Protein AF-T1F4U9-F1 (afdb_monomer_lite)

Organism: Helobdella robusta (NCBI:txid6412)

Sequence (184 aa):
MSVDNELRELYVNGLNIPVVPATFPNALLWNVPDTYKLTCRVLYVLAIKGWNNGHYGGLVVSTPDNYILTNKTWKCNITYHSGWYKIKYDDSLWPVARYGSAQGDSSINSQLSPIVKWIIDPTDCLNCIFYCVNDTLIISVQVNDIRALVCMALFKPECFCLPSIGLPLLFCITIFTYFEKMPA

Secondary structure (DSSP, 8-state):
--BSBEEEEEEETTEEEP-STTT-TTTT-TTS-EEEEE--SEE--EEEEEEEESSS--B-EE-TTSSSB-STTSEEESS--TTTTSTT---TTSPBPEEPGGGG-HHHHTTS-TT---EE-TT--SEEEEEEEE---EE---TT-GGGGGGGG------------S----EEEEE---------

Structure (mmCIF, N/CA/C/O backbone):
data_AF-T1F4U9-F1
#
_entry.id   AF-T1F4U9-F1
#
loop_
_atom_site.group_PDB
_atom_site.id
_atom_site.type_symbol
_atom_site.label_atom_id
_atom_site.label_alt_id
_atom_site.label_comp_id
_atom_site.label_asym_id
_atom_site.label_entity_id
_atom_site.label_seq_id
_atom_site.pdbx_PDB_ins_code
_atom_site.Cartn_x
_atom_site.Cartn_y
_atom_site.Cartn_z
_atom_site.occupancy
_atom_site.B_iso_or_equiv
_atom_site.auth_seq_id
_atom_site.auth_comp_id
_atom_site.auth_asym_id
_atom_site.auth_atom_id
_atom_site.pdbx_PDB_model_num
ATOM 1 N N . MET A 1 1 ? 0.622 7.000 4.705 1.00 33.56 1 MET A N 1
ATOM 2 C CA . MET A 1 1 ? 0.733 5.938 3.691 1.00 33.56 1 MET A CA 1
ATOM 3 C C . MET A 1 1 ? 2.064 6.058 3.017 1.00 33.56 1 MET A C 1
ATOM 5 O O . MET A 1 1 ? 2.754 7.026 3.289 1.00 33.56 1 MET A O 1
ATOM 9 N N . SER A 1 2 ? 2.399 5.102 2.174 1.00 30.50 2 SER A N 1
ATOM 10 C CA . SER A 1 2 ? 3.557 5.180 1.350 1.00 30.50 2 SER A CA 1
ATOM 11 C C . SER A 1 2 ? 3.399 4.250 0.199 1.00 30.50 2 SER A C 1
ATOM 13 O O . SER A 1 2 ? 3.342 3.037 0.327 1.00 30.50 2 SER A O 1
ATOM 15 N N . VAL A 1 3 ? 3.223 4.850 -0.942 1.00 43.88 3 VAL A N 1
ATOM 16 C CA . VAL A 1 3 ? 3.081 4.123 -2.168 1.00 43.88 3 VAL A CA 1
ATOM 17 C C . VAL A 1 3 ? 4.045 4.773 -3.113 1.00 43.88 3 VAL A C 1
ATOM 19 O O . VAL A 1 3 ? 4.170 5.996 -3.083 1.00 43.88 3 VAL A O 1
ATOM 22 N N . ASP A 1 4 ? 4.762 3.943 -3.855 1.00 54.62 4 ASP A N 1
ATOM 23 C CA . ASP A 1 4 ? 5.765 4.389 -4.804 1.00 54.62 4 ASP A CA 1
ATOM 24 C C . ASP A 1 4 ? 5.294 5.645 -5.537 1.00 54.62 4 ASP A C 1
ATOM 26 O O . ASP A 1 4 ? 4.138 5.679 -5.954 1.00 54.62 4 ASP A O 1
ATOM 30 N N . ASN A 1 5 ? 6.144 6.673 -5.521 1.00 64.38 5 ASN A N 1
ATOM 31 C CA . ASN A 1 5 ? 5.930 8.107 -5.781 1.00 64.38 5 ASN A CA 1
ATOM 32 C C . ASN A 1 5 ? 4.711 8.779 -5.133 1.00 64.38 5 ASN A C 1
ATOM 34 O O . ASN A 1 5 ? 4.874 9.814 -4.484 1.00 64.38 5 ASN A O 1
ATOM 38 N N . GLU A 1 6 ? 3.505 8.257 -5.345 1.00 79.12 6 GLU A N 1
ATOM 39 C CA . GLU A 1 6 ? 2.273 8.885 -4.895 1.00 79.12 6 GLU A CA 1
ATOM 40 C C . GLU A 1 6 ? 1.276 7.902 -4.280 1.00 79.12 6 GLU A C 1
ATOM 42 O O . GLU A 1 6 ? 0.825 6.936 -4.907 1.00 79.12 6 GLU A O 1
ATOM 47 N N . LEU A 1 7 ? 0.806 8.241 -3.077 1.00 86.12 7 LEU A N 1
ATOM 48 C CA . LEU A 1 7 ? -0.471 7.745 -2.584 1.00 86.12 7 LEU A CA 1
ATOM 49 C C . LEU A 1 7 ? -1.583 8.372 -3.423 1.00 86.12 7 LEU A C 1
ATOM 51 O O . LEU A 1 7 ? -1.767 9.586 -3.413 1.00 86.12 7 LEU A O 1
ATOM 55 N N . ARG A 1 8 ? -2.360 7.540 -4.118 1.00 88.31 8 ARG A N 1
ATOM 56 C CA . ARG A 1 8 ? -3.490 8.006 -4.933 1.00 88.31 8 ARG A CA 1
ATOM 57 C C . ARG A 1 8 ? -4.821 7.780 -4.243 1.00 88.31 8 ARG A C 1
ATOM 59 O O . ARG A 1 8 ? -5.659 8.675 -4.222 1.00 88.31 8 ARG A O 1
ATOM 66 N N . GLU A 1 9 ? -5.027 6.590 -3.686 1.00 92.25 9 GLU A N 1
ATOM 67 C CA . GLU A 1 9 ? -6.265 6.256 -2.981 1.00 92.25 9 GLU A CA 1
ATOM 68 C C . GLU A 1 9 ? -5.972 5.383 -1.760 1.00 92.25 9 GLU A C 1
ATOM 70 O O . GLU A 1 9 ? -5.120 4.492 -1.798 1.00 92.25 9 GLU A O 1
ATOM 75 N N . LEU A 1 10 ? -6.726 5.625 -0.691 1.00 91.12 10 LEU A N 1
ATOM 76 C CA . LEU A 1 10 ? -6.781 4.782 0.491 1.00 91.12 10 LEU A CA 1
ATOM 77 C C . LEU A 1 10 ? -8.234 4.418 0.777 1.00 91.12 10 LEU A C 1
ATOM 79 O O . LEU A 1 10 ? -9.113 5.279 0.809 1.00 91.12 10 LEU A O 1
ATOM 83 N N . TYR A 1 11 ? -8.452 3.147 1.083 1.00 92.50 11 TYR A N 1
ATOM 84 C CA . TYR A 1 11 ? -9.707 2.626 1.578 1.00 92.50 11 TYR A CA 1
ATOM 85 C C . TYR A 1 11 ? -9.512 1.840 2.872 1.00 92.50 11 TYR A C 1
ATOM 87 O O . TYR A 1 11 ? -8.629 0.988 2.982 1.00 92.50 11 TYR A O 1
ATOM 95 N N . VAL A 1 12 ? -10.391 2.098 3.835 1.00 90.69 12 VAL A N 1
ATOM 96 C CA . VAL A 1 12 ? -10.485 1.360 5.098 1.00 90.69 12 VAL A CA 1
ATOM 97 C C . VAL A 1 12 ? -11.880 0.760 5.162 1.00 90.69 12 VAL A C 1
ATOM 99 O O . VAL A 1 12 ? -12.864 1.495 5.126 1.00 90.69 12 VAL A O 1
ATOM 102 N N . ASN A 1 13 ? -11.993 -0.568 5.233 1.00 91.62 13 ASN A N 1
ATOM 103 C CA . ASN A 1 13 ? -13.289 -1.261 5.267 1.00 91.62 13 ASN A CA 1
ATOM 104 C C . ASN A 1 13 ? -14.217 -0.897 4.094 1.00 91.62 13 ASN A C 1
ATOM 106 O O . ASN A 1 13 ? -15.434 -0.800 4.247 1.00 91.62 13 ASN A O 1
ATOM 110 N N . GLY A 1 14 ? -13.644 -0.654 2.916 1.00 91.44 14 GLY A N 1
ATOM 111 C CA . GLY A 1 14 ? -14.386 -0.219 1.736 1.00 91.44 14 GLY A CA 1
ATOM 112 C C . GLY A 1 14 ? -14.754 1.269 1.694 1.00 91.44 14 GLY A C 1
ATOM 113 O O . GLY A 1 14 ? -15.293 1.721 0.684 1.00 91.44 14 GLY A O 1
ATOM 114 N N . LEU A 1 15 ? -14.461 2.040 2.745 1.00 93.06 15 LEU A N 1
ATOM 115 C CA . LEU A 1 15 ? -14.699 3.482 2.795 1.00 93.06 15 LEU A CA 1
ATOM 116 C C . LEU A 1 15 ? -13.486 4.235 2.259 1.00 93.06 15 LEU A C 1
ATOM 118 O O . LEU A 1 15 ? -12.370 4.012 2.724 1.00 93.06 15 LEU A O 1
ATOM 122 N N . ASN A 1 16 ? -13.713 5.134 1.300 1.00 93.31 16 ASN A N 1
ATOM 123 C CA . ASN A 1 16 ? -12.667 6.008 0.778 1.00 93.31 16 ASN A CA 1
ATOM 124 C C . ASN A 1 16 ? -12.227 6.992 1.866 1.00 93.31 16 ASN A C 1
ATOM 126 O O . ASN A 1 16 ? -13.052 7.711 2.434 1.00 93.31 16 ASN A O 1
ATOM 130 N N . ILE A 1 17 ? -10.926 7.020 2.130 1.00 90.62 17 ILE A N 1
ATOM 131 C CA . ILE A 1 17 ? -10.293 8.053 2.932 1.00 90.62 17 ILE A CA 1
ATOM 132 C C . ILE A 1 17 ? -9.688 9.068 1.957 1.00 90.62 17 ILE A C 1
ATOM 134 O O . ILE A 1 17 ? -8.797 8.697 1.185 1.00 90.62 17 ILE A O 1
ATOM 138 N N . PRO A 1 18 ? -10.132 10.338 1.981 1.00 90.94 18 PRO A N 1
ATOM 139 C CA . PRO A 1 18 ? -9.654 11.337 1.038 1.00 90.94 18 PRO A CA 1
ATOM 140 C C . PRO A 1 18 ? -8.137 11.511 1.103 1.00 90.94 18 PRO A C 1
ATOM 142 O O . PRO A 1 18 ? -7.577 11.860 2.144 1.00 90.94 18 PRO A O 1
ATOM 145 N N . VAL A 1 19 ? -7.476 11.312 -0.0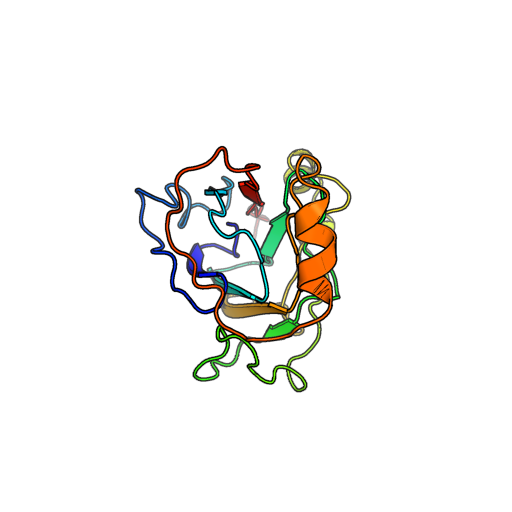36 1.00 87.69 19 VAL A N 1
ATOM 146 C CA . VAL A 1 19 ? -6.050 11.599 -0.195 1.00 87.69 19 VAL A CA 1
ATOM 147 C C . VAL A 1 19 ? -5.886 13.069 -0.562 1.00 87.69 19 VAL A C 1
ATOM 149 O O . VAL A 1 19 ? -5.848 13.447 -1.728 1.00 87.69 19 VAL A O 1
ATOM 152 N N . VAL A 1 20 ? -5.877 13.916 0.465 1.00 89.50 20 VAL A N 1
ATOM 153 C CA . VAL A 1 20 ? -5.748 15.375 0.347 1.00 89.50 20 VAL A CA 1
ATOM 154 C C . VAL A 1 20 ? -4.682 15.890 1.314 1.00 89.50 20 VAL A C 1
ATOM 156 O O . VAL A 1 20 ? -4.470 15.249 2.345 1.00 89.50 20 VAL A O 1
ATOM 159 N N . PRO A 1 21 ? -4.070 17.068 1.078 1.00 88.75 21 PRO A N 1
ATOM 160 C CA . PRO A 1 21 ? -2.994 17.584 1.933 1.00 88.75 21 PRO A CA 1
ATOM 161 C C . PRO A 1 21 ? -3.357 17.714 3.420 1.00 88.75 21 PRO A C 1
ATOM 163 O O . PRO A 1 21 ? -2.495 17.597 4.282 1.00 88.75 21 PRO A O 1
ATOM 166 N N . ALA A 1 22 ? -4.639 17.919 3.741 1.00 88.44 22 ALA A N 1
ATOM 167 C CA . ALA A 1 22 ? -5.114 17.985 5.124 1.00 88.44 22 ALA A CA 1
ATOM 168 C C . ALA A 1 22 ? -5.061 16.633 5.867 1.00 88.44 22 ALA A C 1
ATOM 170 O O . ALA A 1 22 ? -5.078 16.609 7.095 1.00 88.44 22 ALA A O 1
ATOM 171 N N . THR A 1 23 ? -5.036 15.510 5.146 1.00 83.62 23 THR A N 1
ATOM 172 C CA . THR A 1 23 ? -5.004 14.150 5.715 1.00 83.62 23 THR A CA 1
ATOM 173 C C . THR A 1 23 ? -3.675 13.452 5.436 1.00 83.62 23 THR A C 1
ATOM 175 O O . THR A 1 23 ? -3.168 12.733 6.292 1.00 83.62 23 THR A O 1
ATOM 178 N N . PHE A 1 24 ? -3.109 13.696 4.258 1.00 85.88 24 PHE A N 1
ATOM 179 C CA . PHE A 1 24 ? -1.872 13.115 3.753 1.00 85.88 24 PHE A CA 1
ATOM 180 C C . PHE A 1 24 ? -1.012 14.237 3.151 1.00 85.88 24 PHE A C 1
ATOM 182 O O . PHE A 1 24 ? -0.987 14.412 1.929 1.00 85.88 24 PHE A O 1
ATOM 189 N N . PRO A 1 25 ? -0.374 15.077 3.989 1.00 88.38 25 PRO A N 1
ATOM 190 C CA . PRO A 1 25 ? 0.453 16.191 3.522 1.00 88.38 25 PRO A CA 1
ATOM 191 C C . PRO A 1 25 ? 1.642 15.739 2.668 1.00 88.38 25 PRO A C 1
ATOM 193 O O . PRO A 1 25 ? 2.135 16.524 1.861 1.00 88.38 25 PRO A O 1
ATOM 196 N N . ASN A 1 26 ? 2.069 14.482 2.809 1.00 82.62 26 ASN A N 1
ATOM 197 C CA . ASN A 1 26 ? 3.191 13.906 2.081 1.00 82.62 26 ASN A CA 1
ATOM 198 C C . ASN A 1 26 ? 2.743 12.920 0.989 1.00 82.62 26 ASN A C 1
ATOM 200 O O . ASN A 1 26 ? 3.568 12.175 0.477 1.00 82.62 26 ASN A O 1
ATOM 204 N N . ALA A 1 27 ? 1.467 12.927 0.576 1.00 83.25 27 ALA A N 1
ATOM 205 C CA . ALA A 1 27 ? 0.936 11.955 -0.388 1.00 83.25 27 ALA A CA 1
ATOM 206 C C . ALA A 1 27 ? 1.665 11.958 -1.738 1.00 83.25 27 ALA A C 1
ATOM 208 O O . ALA A 1 27 ? 1.656 10.944 -2.428 1.00 83.25 27 ALA A O 1
ATOM 209 N N . LEU A 1 28 ? 2.255 13.100 -2.107 1.00 82.56 28 LEU A N 1
ATOM 210 C CA . LEU A 1 28 ? 3.028 13.311 -3.336 1.00 82.56 28 LEU A CA 1
ATOM 211 C C . LEU A 1 28 ? 4.547 13.267 -3.097 1.00 82.56 28 LEU A C 1
ATOM 213 O O . LEU A 1 28 ? 5.331 13.510 -4.013 1.00 82.56 28 LEU A O 1
ATOM 217 N N . LEU A 1 29 ? 4.962 13.060 -1.846 1.00 73.25 29 LEU A N 1
ATOM 218 C CA . LEU A 1 29 ? 6.355 13.027 -1.438 1.00 73.25 29 LEU A CA 1
ATOM 219 C C . LEU A 1 29 ? 6.748 11.585 -1.171 1.00 73.25 29 LEU A C 1
ATOM 221 O O . LEU A 1 29 ? 6.328 10.944 -0.209 1.00 73.25 29 LEU A O 1
ATOM 225 N N . TRP A 1 30 ? 7.631 11.092 -2.020 1.00 68.81 30 TRP A N 1
ATOM 226 C CA . TRP A 1 30 ? 8.138 9.741 -1.905 1.00 68.81 30 TRP A CA 1
ATOM 227 C C . TRP A 1 30 ? 9.060 9.557 -0.698 1.00 68.81 30 TRP A C 1
ATOM 229 O O . TRP A 1 30 ? 9.360 8.426 -0.402 1.00 68.81 30 TRP A O 1
ATOM 239 N N . ASN A 1 31 ? 9.571 10.589 -0.021 1.00 66.06 31 ASN A N 1
ATOM 240 C CA . ASN A 1 31 ? 10.610 10.433 1.014 1.00 66.06 31 ASN A CA 1
ATOM 241 C C . ASN A 1 31 ? 10.136 10.725 2.440 1.00 66.06 31 ASN A C 1
ATOM 243 O O . ASN A 1 31 ? 10.946 10.715 3.367 1.00 66.06 31 ASN A O 1
ATOM 247 N N . VAL A 1 32 ? 8.854 11.049 2.617 1.00 73.12 32 VAL A N 1
ATOM 248 C CA . VAL A 1 32 ? 8.297 11.395 3.924 1.00 73.12 32 VAL A CA 1
ATOM 249 C C . VAL A 1 32 ? 7.063 10.533 4.180 1.00 73.12 32 VAL A C 1
ATOM 251 O O . VAL A 1 32 ? 6.122 10.574 3.389 1.00 73.12 32 VAL A O 1
ATOM 254 N N . PRO A 1 33 ? 7.035 9.748 5.274 1.00 74.00 33 PRO A N 1
ATOM 255 C CA . PRO A 1 33 ? 5.869 8.954 5.627 1.00 74.00 33 PRO A CA 1
ATOM 256 C C . PRO A 1 33 ? 4.653 9.825 5.928 1.00 74.00 33 PRO A C 1
ATOM 258 O O . PRO A 1 33 ? 4.745 10.821 6.646 1.00 74.00 33 PRO A O 1
ATOM 261 N N . ASP A 1 34 ? 3.478 9.356 5.522 1.00 82.06 34 ASP A N 1
ATOM 262 C CA . ASP A 1 34 ? 2.224 9.852 6.081 1.00 82.06 34 ASP A CA 1
ATOM 263 C C . ASP A 1 34 ? 1.671 8.908 7.154 1.00 82.06 34 ASP A C 1
ATOM 265 O O . ASP A 1 34 ? 1.781 7.679 7.066 1.00 82.06 34 ASP A O 1
ATOM 269 N N . THR A 1 35 ? 0.964 9.479 8.125 1.00 81.56 35 THR A N 1
ATOM 270 C CA . THR A 1 35 ? 0.278 8.726 9.182 1.00 81.56 35 THR A CA 1
ATOM 271 C C . THR A 1 35 ? -1.222 8.955 9.102 1.00 81.56 35 THR A C 1
ATOM 273 O O . THR A 1 35 ? -1.672 10.093 9.010 1.00 81.56 35 THR A O 1
ATOM 276 N N . TYR A 1 36 ? -2.005 7.883 9.197 1.00 80.94 36 TYR A N 1
ATOM 277 C CA . TYR A 1 36 ? -3.458 7.962 9.292 1.00 80.94 36 TYR A CA 1
ATOM 278 C C . TYR A 1 36 ? -3.946 7.314 10.582 1.00 80.94 36 TYR A C 1
ATOM 280 O O . TYR A 1 36 ? -3.552 6.200 10.915 1.00 80.94 36 TYR A O 1
ATOM 288 N N . LYS A 1 37 ? -4.824 7.997 11.318 1.00 79.88 37 LYS A N 1
ATOM 289 C CA . LYS A 1 37 ? -5.426 7.449 12.538 1.00 79.88 37 LYS A CA 1
ATOM 290 C C . LYS A 1 37 ? -6.671 6.655 12.170 1.00 79.88 37 LYS A C 1
ATOM 292 O O . LYS A 1 37 ? -7.664 7.244 11.751 1.00 79.88 37 LYS A O 1
ATOM 297 N N . LEU A 1 38 ? -6.628 5.337 12.355 1.00 75.25 38 LEU A N 1
ATOM 298 C CA . LEU A 1 38 ? -7.822 4.512 12.241 1.00 75.25 38 LEU A CA 1
ATOM 299 C C . LEU A 1 38 ? -8.784 4.863 13.370 1.00 75.25 38 LEU A C 1
ATOM 301 O O . LEU A 1 38 ? -8.427 4.860 14.547 1.00 75.25 38 LEU A O 1
ATOM 305 N N . THR A 1 39 ? -10.026 5.140 12.996 1.00 76.69 39 THR A N 1
ATOM 306 C CA . THR A 1 39 ? -11.124 5.389 13.936 1.00 76.69 39 THR A CA 1
ATOM 307 C C . THR A 1 39 ? -12.046 4.177 14.083 1.00 76.69 39 THR A C 1
ATOM 309 O O . THR A 1 39 ? -12.931 4.170 14.937 1.00 76.69 39 THR A O 1
ATOM 312 N N . CYS A 1 40 ? -11.849 3.136 13.270 1.00 68.69 40 CYS A N 1
ATOM 313 C CA . CYS A 1 40 ? -12.635 1.911 13.309 1.00 68.69 40 CYS A CA 1
ATOM 314 C C . CYS A 1 40 ? -12.169 0.968 14.429 1.00 68.69 40 CYS A C 1
ATOM 316 O O . CYS A 1 40 ? -10.973 0.773 14.629 1.00 68.69 40 CYS A O 1
ATOM 318 N N . ARG A 1 41 ? -13.125 0.322 15.112 1.00 70.88 41 ARG A N 1
ATOM 319 C CA . ARG A 1 41 ? -12.841 -0.738 16.102 1.00 70.88 41 ARG A CA 1
ATOM 320 C C . ARG A 1 41 ? -12.441 -2.070 15.467 1.00 70.88 41 ARG A C 1
ATOM 322 O O . ARG A 1 41 ? -11.804 -2.900 16.106 1.00 70.88 41 ARG A O 1
ATOM 329 N N 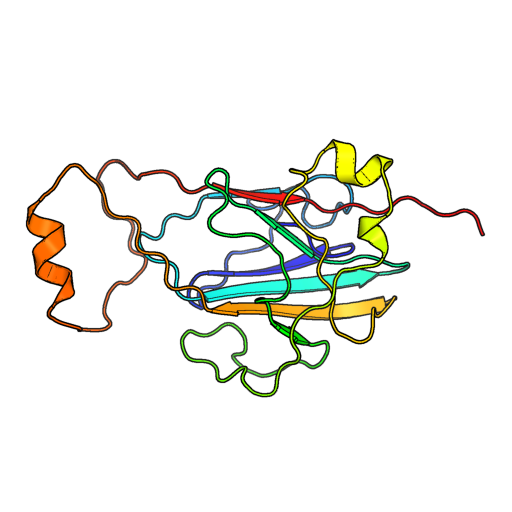. VAL A 1 42 ? -12.885 -2.311 14.237 1.00 76.88 42 VAL A N 1
ATOM 330 C CA . VAL A 1 42 ? -12.595 -3.544 13.506 1.00 76.88 42 VAL A CA 1
ATOM 331 C C . VAL A 1 42 ? -12.082 -3.172 12.128 1.00 76.88 42 VAL A C 1
ATOM 333 O O . VAL A 1 42 ? -12.712 -2.358 11.452 1.00 76.88 42 VAL A O 1
ATOM 336 N N . LEU A 1 43 ? -10.956 -3.752 11.722 1.00 82.88 43 LEU A N 1
ATOM 337 C CA . LEU A 1 43 ? -10.447 -3.681 10.355 1.00 82.88 43 LEU A CA 1
ATOM 338 C C . LEU A 1 43 ? -10.732 -5.019 9.670 1.00 82.88 43 LEU A C 1
ATOM 340 O O . LEU A 1 43 ? -10.497 -6.063 10.267 1.00 82.88 43 LEU A O 1
ATOM 344 N N . TYR A 1 44 ? -11.270 -4.974 8.457 1.00 87.75 44 TYR A N 1
ATOM 345 C CA . TYR A 1 44 ? -11.543 -6.129 7.598 1.00 87.75 44 TYR A CA 1
ATOM 346 C C . TYR A 1 44 ? -10.693 -6.088 6.334 1.00 87.75 44 TYR A C 1
ATOM 348 O O . TYR A 1 44 ? -10.174 -7.110 5.905 1.00 87.75 44 TYR A O 1
ATOM 356 N N . VAL A 1 45 ? -10.581 -4.902 5.731 1.00 90.25 45 VAL A N 1
ATOM 357 C CA . VAL A 1 45 ? -9.802 -4.685 4.515 1.00 90.25 45 VAL A CA 1
ATOM 358 C C . VAL A 1 45 ? -9.085 -3.346 4.604 1.00 90.25 45 VAL A C 1
ATOM 360 O O . VAL A 1 45 ? -9.687 -2.319 4.945 1.00 90.25 45 VAL A O 1
ATOM 363 N N . LEU A 1 46 ? -7.796 -3.367 4.283 1.00 91.75 46 LEU A N 1
ATOM 364 C CA . LEU A 1 46 ? -7.002 -2.184 3.988 1.00 91.75 46 LEU A CA 1
ATOM 365 C C . LEU A 1 46 ? -6.606 -2.239 2.515 1.00 91.75 46 LEU A C 1
ATOM 367 O O . LEU A 1 46 ? -5.958 -3.189 2.081 1.00 91.75 46 LEU A O 1
ATOM 371 N N . ALA A 1 47 ? -7.015 -1.230 1.755 1.00 93.81 47 ALA A N 1
ATOM 372 C CA . ALA A 1 47 ? -6.850 -1.187 0.309 1.00 93.81 47 ALA A CA 1
ATOM 373 C C . ALA A 1 47 ? -6.149 0.113 -0.095 1.00 93.81 47 ALA A C 1
ATOM 375 O O . ALA A 1 47 ? -6.574 1.205 0.285 1.00 93.81 47 ALA A O 1
ATOM 376 N N . ILE A 1 48 ? -5.050 -0.008 -0.838 1.00 93.00 48 ILE A N 1
ATOM 377 C CA . ILE A 1 48 ? -4.157 1.105 -1.171 1.00 93.00 48 ILE A CA 1
ATOM 378 C C . ILE A 1 48 ? -3.883 1.107 -2.671 1.00 93.00 48 ILE A C 1
ATOM 380 O O . ILE A 1 48 ? -3.528 0.079 -3.245 1.00 93.00 48 ILE A O 1
ATOM 384 N N . LYS A 1 49 ? -4.044 2.275 -3.294 1.00 92.12 49 LYS A N 1
ATOM 385 C CA . LYS A 1 49 ? -3.647 2.530 -4.677 1.00 92.12 49 LYS A CA 1
ATOM 386 C C . LYS A 1 49 ? -2.436 3.446 -4.689 1.00 92.12 49 LYS A C 1
ATOM 388 O O . LYS A 1 49 ? -2.500 4.575 -4.187 1.00 92.12 49 LYS A O 1
ATOM 393 N N . GLY A 1 50 ? -1.375 2.959 -5.309 1.00 88.25 50 GLY A N 1
ATOM 394 C CA . GLY A 1 50 ? -0.152 3.701 -5.558 1.00 88.25 50 GLY A CA 1
ATOM 395 C C . GLY A 1 50 ? 0.040 4.062 -7.001 1.00 88.25 50 GLY A C 1
ATOM 396 O O . GLY A 1 50 ? -0.598 3.485 -7.883 1.00 88.25 50 GLY A O 1
ATOM 397 N N . TRP A 1 51 ? 0.965 4.978 -7.237 1.00 85.06 51 TRP A N 1
ATOM 398 C CA . TRP A 1 51 ? 1.459 5.241 -8.573 1.00 85.06 51 TRP A CA 1
ATOM 399 C C . TRP A 1 51 ? 2.977 5.307 -8.595 1.00 85.06 51 TRP A C 1
ATOM 401 O O . TRP A 1 51 ? 3.525 6.382 -8.393 1.00 85.06 51 TRP A O 1
ATOM 411 N N . ASN A 1 52 ? 3.628 4.196 -8.945 1.00 78.50 52 ASN A N 1
ATOM 412 C CA . ASN A 1 52 ? 5.045 4.237 -9.272 1.00 78.50 52 ASN A CA 1
ATOM 413 C C . ASN A 1 52 ? 5.250 5.103 -10.525 1.00 78.50 52 ASN A C 1
ATOM 415 O O . ASN A 1 52 ? 4.659 4.830 -11.573 1.00 78.50 52 ASN A O 1
ATOM 419 N N . ASN A 1 53 ? 6.090 6.128 -10.410 1.00 75.56 53 ASN A N 1
ATOM 420 C CA . ASN A 1 53 ? 6.453 7.081 -11.451 1.00 75.56 53 ASN A CA 1
ATOM 421 C C . ASN A 1 53 ? 7.984 7.155 -11.619 1.00 75.56 53 ASN A C 1
ATOM 423 O O . ASN A 1 53 ? 8.588 8.230 -11.564 1.00 75.56 53 ASN A O 1
ATOM 427 N N . GLY A 1 54 ? 8.604 5.999 -11.846 1.00 63.84 54 GLY A N 1
ATOM 428 C CA . GLY A 1 54 ? 10.008 5.848 -12.212 1.00 63.84 54 GLY A CA 1
ATOM 429 C C . GLY A 1 54 ? 10.816 5.105 -11.152 1.00 63.84 54 GLY A C 1
ATOM 430 O O . GLY A 1 54 ? 10.681 5.373 -9.968 1.00 63.84 54 GLY 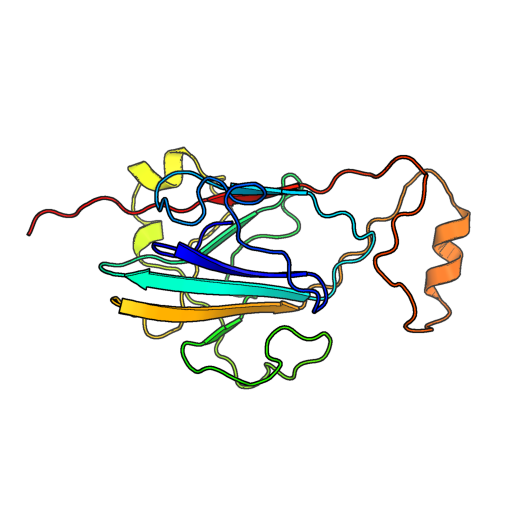A O 1
ATOM 431 N N . HIS A 1 55 ? 11.758 4.275 -11.616 1.00 69.19 55 HIS A N 1
ATOM 432 C CA . HIS A 1 55 ? 12.653 3.449 -10.795 1.00 69.19 55 HIS A CA 1
ATOM 433 C C . HIS A 1 55 ? 11.950 2.307 -10.048 1.00 69.19 55 HIS A C 1
ATOM 435 O O . HIS A 1 55 ? 10.764 2.043 -10.235 1.00 69.19 55 HIS A O 1
ATOM 441 N N . TYR A 1 56 ? 12.747 1.534 -9.312 1.00 66.06 56 TYR A N 1
ATOM 442 C CA . TYR A 1 56 ? 12.224 0.501 -8.436 1.00 66.06 56 TYR A CA 1
ATOM 443 C C . TYR A 1 56 ? 11.475 1.167 -7.284 1.00 66.06 56 TYR A C 1
ATOM 445 O O . TYR A 1 56 ? 11.885 2.228 -6.836 1.00 66.06 56 TYR A O 1
ATOM 453 N N . GLY A 1 57 ? 10.454 0.536 -6.732 1.00 66.00 57 GLY A N 1
ATOM 454 C CA . GLY A 1 57 ? 9.888 1.040 -5.489 1.00 66.00 57 GLY A CA 1
ATOM 455 C C . GLY A 1 57 ? 8.868 0.087 -4.914 1.00 66.00 57 GLY A C 1
ATOM 456 O O . GLY A 1 57 ? 9.074 -1.123 -4.965 1.00 66.00 57 GLY A O 1
ATOM 457 N N . GLY A 1 58 ? 7.842 0.599 -4.244 1.00 77.69 58 GLY A N 1
ATOM 458 C CA . GLY A 1 58 ? 6.834 -0.246 -3.616 1.00 77.69 58 GLY A CA 1
ATOM 459 C C . GLY A 1 58 ? 6.043 0.435 -2.512 1.00 77.69 58 GLY A C 1
ATOM 460 O O . GLY A 1 58 ? 5.964 1.658 -2.411 1.00 77.69 58 GLY A O 1
ATOM 461 N N . LEU A 1 59 ? 5.411 -0.390 -1.688 1.00 83.81 59 LEU A N 1
ATOM 462 C CA . LEU A 1 59 ? 4.533 0.014 -0.595 1.00 83.81 59 LEU A CA 1
ATOM 463 C C . LEU A 1 59 ? 5.071 -0.531 0.729 1.00 83.81 59 LEU A C 1
ATOM 465 O O . LEU A 1 59 ? 5.463 -1.696 0.808 1.00 83.81 59 LEU A O 1
ATOM 469 N N . VAL A 1 60 ? 5.048 0.296 1.778 1.00 83.25 60 VAL A N 1
ATOM 470 C CA . VAL A 1 60 ? 5.466 -0.086 3.138 1.00 83.25 60 VAL A CA 1
ATOM 471 C C . VAL A 1 60 ? 4.469 0.436 4.160 1.00 83.25 60 VAL A C 1
ATOM 473 O O . VAL A 1 60 ? 4.493 1.594 4.562 1.00 83.25 60 VAL A O 1
ATOM 476 N N . VAL A 1 61 ? 3.612 -0.453 4.648 1.00 85.00 61 VAL A N 1
ATOM 477 C CA . VAL A 1 61 ? 2.618 -0.187 5.697 1.00 85.00 61 VAL A CA 1
ATOM 478 C C . VAL A 1 61 ? 3.027 -0.839 6.995 1.00 85.00 61 VAL A C 1
ATOM 480 O O . VAL A 1 61 ? 3.441 -2.001 7.004 1.00 85.00 61 VAL A O 1
ATOM 483 N N . SER A 1 62 ? 2.862 -0.083 8.079 1.00 83.38 62 SER A N 1
ATOM 484 C CA . SER A 1 62 ? 3.033 -0.562 9.439 1.00 83.38 62 SER A CA 1
ATOM 485 C C . SER A 1 62 ? 1.990 0.029 10.390 1.00 83.38 62 SER A C 1
ATOM 487 O O . SER A 1 62 ? 1.493 1.140 10.200 1.00 83.38 62 SER A O 1
ATOM 489 N N . THR A 1 63 ? 1.680 -0.689 11.456 1.00 80.06 63 THR A N 1
ATOM 490 C CA . THR A 1 63 ? 1.076 -0.118 12.664 1.00 80.06 63 THR A CA 1
ATOM 491 C C . THR A 1 63 ? 2.088 -0.163 13.816 1.00 80.06 63 THR A C 1
ATOM 493 O O . THR A 1 63 ? 2.957 -1.033 13.815 1.00 80.06 63 THR A O 1
ATOM 496 N N . PRO A 1 64 ? 2.011 0.740 14.816 1.00 75.00 64 PRO A N 1
ATOM 497 C CA . PRO A 1 64 ? 2.909 0.754 15.973 1.00 75.00 64 PRO A CA 1
ATOM 498 C C . PRO A 1 64 ? 2.934 -0.551 16.775 1.00 75.00 64 PRO A C 1
ATOM 500 O O . PRO A 1 64 ? 3.931 -0.858 17.418 1.00 75.00 64 PRO A O 1
ATOM 503 N N . ASP A 1 65 ? 1.839 -1.309 16.746 1.00 74.94 65 ASP A N 1
ATOM 504 C CA . ASP A 1 65 ? 1.707 -2.620 17.384 1.00 74.94 65 ASP A CA 1
ATOM 505 C C . ASP A 1 65 ? 2.185 -3.781 16.495 1.00 74.94 65 ASP A C 1
ATOM 507 O O . ASP A 1 65 ? 2.113 -4.938 16.904 1.00 74.94 65 ASP A O 1
ATOM 511 N N . ASN A 1 66 ? 2.681 -3.483 15.288 1.00 75.94 66 ASN A N 1
ATOM 512 C CA . ASN A 1 66 ? 3.156 -4.441 14.292 1.00 75.94 66 ASN A CA 1
ATOM 513 C C . ASN A 1 66 ? 2.101 -5.460 13.830 1.00 75.94 66 ASN A C 1
ATOM 515 O O . ASN A 1 66 ? 2.455 -6.499 13.273 1.00 75.94 66 ASN A O 1
ATOM 519 N N . TYR A 1 67 ? 0.813 -5.183 14.045 1.00 78.44 67 TYR A N 1
ATOM 520 C CA . TYR A 1 67 ? -0.259 -6.078 13.615 1.00 78.44 67 TYR A CA 1
ATOM 521 C C . TYR A 1 67 ? -0.490 -5.996 12.103 1.00 78.44 67 TYR A C 1
ATOM 523 O O . TYR A 1 67 ? -0.655 -7.012 11.430 1.00 78.44 67 TYR A O 1
ATOM 531 N N . ILE A 1 68 ? -0.462 -4.782 11.549 1.00 82.56 68 ILE A N 1
ATOM 532 C CA . ILE A 1 68 ? -0.426 -4.567 10.106 1.00 82.56 68 ILE A CA 1
ATOM 533 C C . ILE A 1 68 ? 1.026 -4.350 9.730 1.00 82.56 68 ILE A C 1
ATOM 535 O O . ILE A 1 68 ? 1.636 -3.360 10.124 1.00 82.56 68 ILE A O 1
ATOM 539 N N . LEU A 1 69 ? 1.562 -5.267 8.936 1.00 86.00 69 LEU A N 1
ATOM 540 C CA . LEU A 1 69 ? 2.876 -5.152 8.327 1.00 86.00 69 LEU A CA 1
ATOM 541 C C . LEU A 1 69 ? 2.760 -5.531 6.861 1.00 86.00 69 LEU A C 1
ATOM 543 O O . LEU A 1 69 ? 2.089 -6.499 6.503 1.00 86.00 69 LEU A O 1
ATOM 547 N N . THR A 1 70 ? 3.439 -4.776 6.015 1.00 83.81 70 THR A N 1
ATOM 548 C CA . THR A 1 70 ? 3.654 -5.156 4.617 1.00 83.81 70 THR A CA 1
ATOM 549 C C . THR A 1 70 ? 4.585 -6.355 4.543 1.00 83.81 70 THR A C 1
ATOM 551 O O . THR A 1 70 ? 5.692 -6.354 5.085 1.00 83.81 70 THR A O 1
ATOM 554 N N . ASN A 1 71 ? 4.080 -7.422 3.932 1.00 89.31 71 ASN A N 1
ATOM 555 C CA . ASN A 1 71 ? 4.751 -8.705 3.774 1.00 89.31 71 ASN A CA 1
ATOM 556 C C . ASN A 1 71 ? 4.098 -9.486 2.605 1.00 89.31 71 ASN A C 1
ATOM 558 O O . ASN A 1 71 ? 3.220 -8.975 1.911 1.00 89.31 71 ASN A O 1
ATOM 562 N N . LYS A 1 72 ? 4.479 -10.754 2.411 1.00 90.62 72 LYS A N 1
ATOM 563 C CA . LYS A 1 72 ? 3.946 -11.614 1.333 1.00 90.62 72 LYS A CA 1
ATOM 564 C C . LYS A 1 72 ? 2.496 -12.094 1.526 1.00 90.62 72 LYS A C 1
ATOM 566 O O . LYS A 1 72 ? 2.019 -12.855 0.693 1.00 90.62 72 LYS A O 1
ATOM 571 N N . THR A 1 73 ? 1.804 -11.714 2.604 1.00 91.38 73 THR A N 1
ATOM 572 C CA . THR A 1 73 ? 0.368 -12.012 2.771 1.00 91.38 73 THR A CA 1
ATOM 573 C C . THR A 1 73 ? -0.517 -10.995 2.061 1.00 91.38 73 THR A C 1
ATOM 575 O O . THR A 1 73 ? -1.687 -11.273 1.827 1.00 91.38 73 THR A O 1
ATOM 578 N N . TRP A 1 74 ? 0.032 -9.833 1.706 1.00 93.50 74 TRP A N 1
ATOM 579 C CA . TRP A 1 74 ? -0.647 -8.856 0.865 1.00 93.50 74 TRP A CA 1
ATOM 580 C C . TRP A 1 74 ? -0.787 -9.388 -0.555 1.00 93.50 74 TRP A C 1
ATOM 582 O O . TRP A 1 74 ? 0.064 -10.145 -1.029 1.00 93.50 74 TRP A O 1
ATOM 592 N N . LYS A 1 75 ? -1.822 -8.937 -1.260 1.00 94.88 75 LYS A N 1
ATOM 593 C CA . LYS A 1 75 ? -1.978 -9.189 -2.693 1.00 94.88 75 LYS A CA 1
ATOM 594 C C . LYS A 1 75 ? -1.927 -7.879 -3.445 1.00 94.88 75 LYS A C 1
ATOM 596 O O . LYS A 1 75 ? -2.570 -6.914 -3.038 1.00 94.88 75 LYS A O 1
ATOM 601 N N . CYS A 1 76 ? -1.161 -7.852 -4.529 1.00 92.69 76 CYS A N 1
ATOM 602 C CA . CYS A 1 76 ? -0.947 -6.646 -5.317 1.00 92.69 76 CYS A CA 1
ATOM 603 C C . CYS A 1 76 ? -1.154 -6.932 -6.804 1.00 92.69 76 CYS A C 1
ATOM 605 O O . CYS A 1 76 ? -0.733 -7.970 -7.309 1.00 92.69 76 CYS A O 1
ATOM 607 N N . ASN A 1 77 ? -1.802 -6.014 -7.512 1.00 92.81 77 ASN A N 1
ATOM 608 C CA . ASN A 1 77 ? -2.103 -6.136 -8.934 1.00 92.81 77 ASN A CA 1
ATOM 609 C C . ASN A 1 77 ? -1.936 -4.776 -9.620 1.00 92.81 77 ASN A C 1
ATOM 611 O O . ASN A 1 77 ? -2.177 -3.743 -9.006 1.00 92.81 77 ASN A O 1
ATOM 615 N N . ILE A 1 78 ? -1.554 -4.768 -10.893 1.00 91.56 78 ILE A N 1
ATOM 616 C CA . ILE A 1 78 ? -1.450 -3.552 -11.722 1.00 91.56 78 ILE A CA 1
ATOM 617 C C . ILE A 1 78 ? -2.701 -3.329 -12.580 1.00 91.56 78 ILE A C 1
ATOM 619 O O . ILE A 1 78 ? -2.906 -2.267 -13.160 1.00 91.56 78 ILE A O 1
ATOM 623 N N . THR A 1 79 ? -3.561 -4.345 -12.665 1.00 92.94 79 THR A N 1
ATOM 624 C CA . THR A 1 79 ? -4.827 -4.266 -13.389 1.00 92.94 79 THR A CA 1
ATOM 625 C C . THR A 1 79 ? -5.910 -3.742 -12.458 1.00 92.94 79 THR A C 1
ATOM 627 O O . THR A 1 79 ? -6.107 -4.272 -11.366 1.00 92.94 79 THR A O 1
ATOM 630 N N . TYR A 1 80 ? -6.640 -2.722 -12.902 1.00 94.12 80 TYR A N 1
ATOM 631 C CA . TYR A 1 80 ? -7.805 -2.225 -12.181 1.00 94.12 80 TYR A CA 1
ATOM 632 C C . TYR A 1 80 ? -8.946 -3.247 -12.207 1.00 94.12 80 TYR A C 1
ATOM 634 O O . TYR A 1 80 ? -9.352 -3.702 -13.276 1.00 94.12 80 TYR A O 1
ATOM 642 N N . HIS A 1 81 ? -9.526 -3.525 -11.039 1.00 95.50 81 HIS A N 1
ATOM 643 C CA . HIS A 1 81 ? -10.749 -4.318 -10.903 1.00 95.50 81 HIS A CA 1
ATOM 644 C C . HIS A 1 81 ? -11.812 -3.509 -10.170 1.00 95.50 81 HIS A C 1
ATOM 646 O O . HIS A 1 81 ? -11.549 -2.935 -9.116 1.00 95.50 81 HIS A O 1
ATOM 652 N N . SER A 1 82 ? -13.030 -3.442 -10.703 1.00 95.75 82 SER A N 1
ATOM 653 C CA . SER A 1 82 ? -14.088 -2.656 -10.062 1.00 95.75 82 SER A CA 1
ATOM 654 C C . SER A 1 82 ? -14.423 -3.210 -8.674 1.00 95.75 82 SER A C 1
ATOM 656 O O . SER A 1 82 ? -14.687 -4.398 -8.513 1.00 95.75 82 SER A O 1
ATOM 658 N N . GLY A 1 83 ? -14.427 -2.341 -7.661 1.00 95.38 83 GLY A N 1
ATOM 659 C CA . GLY A 1 83 ? -14.747 -2.729 -6.287 1.00 95.38 83 GLY A CA 1
ATOM 660 C C . GLY A 1 83 ? -13.646 -3.492 -5.545 1.00 95.38 83 GLY A C 1
ATOM 661 O O . GLY A 1 83 ? -13.941 -4.003 -4.470 1.00 95.38 83 GLY A O 1
ATOM 662 N N . TRP A 1 84 ? -12.411 -3.514 -6.060 1.00 95.62 84 TRP A N 1
ATOM 663 C CA . TRP A 1 84 ? -11.236 -4.162 -5.449 1.00 95.62 84 TRP A CA 1
ATOM 664 C C . TRP A 1 84 ? -11.004 -3.825 -3.964 1.00 95.62 84 TRP A C 1
ATOM 666 O O . TRP A 1 84 ? -10.413 -4.603 -3.230 1.00 95.62 84 TRP A O 1
ATOM 676 N N . TYR A 1 85 ? -11.478 -2.663 -3.516 1.00 95.00 85 TYR A N 1
ATOM 677 C CA . TYR A 1 85 ? -11.317 -2.157 -2.154 1.00 95.00 85 TYR A CA 1
ATOM 678 C C . TYR A 1 85 ? -12.445 -2.564 -1.186 1.00 95.00 85 TYR A C 1
ATOM 680 O O . TYR A 1 85 ? -12.417 -2.184 -0.013 1.00 95.00 85 TYR A O 1
ATOM 688 N N . LYS A 1 86 ? -13.495 -3.244 -1.665 1.00 93.81 86 LYS A N 1
ATOM 689 C CA . LYS A 1 86 ? -14.684 -3.571 -0.863 1.00 93.81 86 LYS A CA 1
ATOM 690 C C . LYS A 1 86 ? -14.430 -4.763 0.057 1.00 93.81 86 LYS A C 1
ATOM 692 O O . LYS A 1 86 ? -13.728 -5.703 -0.292 1.00 93.81 86 LYS A O 1
ATOM 697 N N . ILE A 1 87 ? -15.114 -4.768 1.201 1.00 91.19 87 ILE A N 1
ATOM 698 C CA . ILE A 1 87 ? -15.185 -5.950 2.068 1.00 91.19 87 ILE A CA 1
ATOM 699 C C . ILE A 1 87 ? -15.792 -7.114 1.267 1.00 91.19 87 ILE A C 1
ATOM 701 O O . ILE A 1 87 ? -16.825 -6.930 0.618 1.00 91.19 87 ILE A O 1
ATOM 705 N N . LYS A 1 88 ? -15.179 -8.304 1.357 1.00 89.75 88 LYS A N 1
ATOM 706 C CA . LYS A 1 88 ? -15.556 -9.528 0.617 1.00 89.75 88 LYS A CA 1
ATOM 707 C C . LYS A 1 88 ? -15.347 -9.451 -0.900 1.00 89.75 88 LYS A C 1
ATOM 709 O O . LYS A 1 88 ? -15.973 -10.219 -1.629 1.00 89.75 88 LYS A O 1
ATOM 714 N N . TYR A 1 89 ? -14.522 -8.527 -1.385 1.00 92.38 89 TYR A N 1
ATOM 715 C CA . TYR A 1 89 ? -14.010 -8.639 -2.745 1.00 92.38 89 TYR A CA 1
ATOM 716 C C . TYR A 1 89 ? -13.226 -9.958 -2.879 1.00 92.38 89 TYR A C 1
ATOM 718 O O . TYR A 1 89 ? -12.487 -10.324 -1.971 1.00 92.38 89 TYR A O 1
ATOM 726 N N . ASP A 1 90 ? -13.431 -10.692 -3.973 1.00 93.50 90 ASP A N 1
ATOM 727 C CA . ASP A 1 90 ? -12.688 -11.927 -4.235 1.00 93.50 90 ASP A CA 1
ATOM 728 C C . ASP A 1 90 ? -11.366 -11.590 -4.931 1.00 93.50 90 ASP A C 1
ATOM 730 O O . ASP A 1 90 ? -11.305 -11.342 -6.137 1.00 93.50 90 ASP A O 1
ATOM 734 N N . ASP A 1 91 ? -10.297 -11.568 -4.144 1.00 91.69 91 ASP A N 1
ATOM 735 C CA . ASP A 1 91 ? -8.926 -11.336 -4.579 1.00 91.69 91 ASP A CA 1
ATOM 736 C C . ASP A 1 91 ? -8.146 -12.656 -4.771 1.00 91.69 91 ASP A C 1
ATOM 738 O O . ASP A 1 91 ? -6.914 -12.662 -4.809 1.00 91.69 91 ASP A O 1
ATOM 742 N N . SER A 1 92 ? -8.818 -13.810 -4.872 1.00 92.38 92 SER A N 1
ATOM 743 C CA . SER A 1 92 ? -8.162 -15.127 -4.993 1.00 92.38 92 SER A CA 1
ATOM 744 C C . SER A 1 92 ? -7.265 -15.258 -6.228 1.00 92.38 92 SER A C 1
ATOM 746 O O . SER A 1 92 ? -6.264 -15.973 -6.189 1.00 92.38 92 SER A O 1
ATOM 748 N N . LEU A 1 93 ? -7.590 -14.535 -7.302 1.00 93.75 93 LEU A N 1
ATOM 749 C CA . LEU A 1 93 ? -6.806 -14.488 -8.539 1.00 93.75 93 LEU A CA 1
ATOM 750 C C . LEU A 1 93 ? -5.679 -13.450 -8.505 1.00 93.75 93 LEU A C 1
ATOM 752 O O . LEU A 1 93 ? -4.871 -13.395 -9.433 1.00 93.75 93 LEU A O 1
ATOM 756 N N . TRP A 1 94 ? -5.630 -12.595 -7.481 1.00 94.81 94 TRP A N 1
ATOM 757 C CA . TRP A 1 94 ? -4.552 -11.626 -7.361 1.00 94.81 94 TRP A CA 1
ATOM 758 C C . TRP A 1 94 ? -3.284 -12.329 -6.888 1.00 94.81 94 TRP A C 1
ATOM 760 O O . TRP A 1 94 ? -3.326 -13.155 -5.972 1.00 94.81 94 TRP A O 1
ATOM 770 N N . PRO A 1 95 ? -2.133 -12.016 -7.491 1.00 94.81 95 PRO A N 1
ATOM 771 C CA . PRO A 1 95 ? -0.893 -12.600 -7.041 1.00 94.81 95 PRO A CA 1
ATOM 772 C C . PRO A 1 95 ? -0.512 -12.027 -5.674 1.00 94.81 95 PRO A C 1
ATOM 774 O O . PRO A 1 95 ? -0.740 -10.853 -5.366 1.00 94.81 95 PRO A O 1
ATOM 777 N N . VAL A 1 96 ? 0.111 -12.873 -4.857 1.00 94.38 96 VAL A N 1
ATOM 778 C CA . VAL A 1 96 ? 0.740 -12.424 -3.615 1.00 94.38 96 VAL A CA 1
ATOM 779 C C . VAL A 1 96 ? 1.843 -11.417 -3.922 1.00 94.38 96 VAL A C 1
ATOM 781 O O . VAL A 1 96 ? 2.550 -11.528 -4.930 1.00 94.38 96 VAL A O 1
ATOM 784 N N . ALA A 1 97 ? 1.998 -10.444 -3.036 1.00 91.94 97 ALA A N 1
ATOM 785 C CA . ALA A 1 97 ? 3.011 -9.421 -3.175 1.00 91.94 97 ALA A CA 1
ATOM 786 C C . ALA A 1 97 ? 4.422 -10.022 -3.081 1.00 91.94 97 ALA A C 1
ATOM 788 O O . ALA A 1 97 ? 4.673 -11.003 -2.368 1.00 91.94 97 ALA A O 1
ATOM 789 N N . ARG A 1 98 ? 5.370 -9.421 -3.802 1.00 91.12 98 ARG A N 1
ATOM 790 C CA . ARG A 1 98 ? 6.796 -9.766 -3.719 1.00 91.12 98 ARG A CA 1
ATOM 791 C C . ARG A 1 98 ? 7.532 -8.730 -2.893 1.00 91.12 98 ARG A C 1
ATOM 793 O O . ARG A 1 98 ? 7.039 -7.626 -2.712 1.00 91.12 98 ARG A O 1
ATOM 800 N N . TYR A 1 99 ? 8.706 -9.099 -2.387 1.00 88.44 99 TYR A N 1
ATOM 801 C CA . TYR A 1 99 ? 9.574 -8.107 -1.767 1.00 88.44 99 TYR A CA 1
ATOM 802 C C . TYR A 1 99 ? 10.223 -7.257 -2.850 1.00 88.44 99 TYR A C 1
ATOM 804 O O . TYR A 1 99 ? 10.811 -7.812 -3.778 1.00 88.44 99 TYR A O 1
ATOM 812 N N . GLY A 1 100 ? 10.074 -5.942 -2.722 1.00 78.75 100 GLY A N 1
ATOM 813 C CA . GLY A 1 100 ? 10.648 -4.973 -3.643 1.00 78.75 100 GLY A CA 1
ATOM 814 C C . GLY A 1 100 ? 12.167 -4.933 -3.534 1.00 78.75 100 GLY A C 1
ATOM 815 O O . GLY A 1 100 ? 12.745 -5.207 -2.479 1.00 78.75 100 GLY A O 1
ATOM 816 N N . SER A 1 101 ? 12.824 -4.560 -4.624 1.00 74.31 101 SER A N 1
ATOM 817 C CA . SER A 1 101 ? 14.282 -4.399 -4.685 1.00 74.31 101 SER A CA 1
ATOM 818 C C . SER A 1 101 ? 14.804 -3.286 -3.755 1.00 74.31 101 SER A C 1
ATOM 820 O O . SER A 1 101 ? 15.928 -3.391 -3.261 1.00 74.31 101 SER A O 1
ATOM 822 N N . ALA A 1 102 ? 13.955 -2.319 -3.374 1.00 71.12 102 ALA A N 1
ATOM 823 C CA . ALA A 1 102 ? 14.221 -1.314 -2.331 1.00 71.12 102 ALA A CA 1
ATOM 824 C C . ALA A 1 102 ? 14.543 -1.913 -0.940 1.00 71.12 102 ALA A C 1
ATOM 826 O O . ALA A 1 102 ? 15.106 -1.249 -0.068 1.00 71.12 102 ALA A O 1
ATOM 827 N N . GLN A 1 103 ? 14.257 -3.201 -0.720 1.00 72.69 103 GLN A N 1
ATOM 828 C CA . GLN A 1 103 ? 14.605 -3.908 0.513 1.00 72.69 103 GLN A CA 1
ATOM 829 C C . GLN A 1 103 ? 16.115 -3.925 0.813 1.00 72.69 103 GLN A C 1
ATOM 831 O O . GLN A 1 103 ? 16.487 -4.074 1.977 1.00 72.69 103 GLN A O 1
ATOM 836 N N . GLY A 1 104 ? 16.970 -3.819 -0.210 1.00 69.69 104 GLY A N 1
ATOM 837 C CA . GLY A 1 104 ? 18.430 -3.860 -0.069 1.00 69.69 104 GLY A CA 1
ATOM 838 C C . GLY A 1 104 ? 19.083 -2.526 0.300 1.00 69.69 104 GLY A C 1
ATOM 839 O O . GLY A 1 104 ? 20.278 -2.504 0.583 1.00 69.69 104 GLY A O 1
ATOM 840 N N . ASP A 1 105 ? 18.331 -1.427 0.305 1.00 72.25 105 ASP A N 1
ATOM 841 C CA . ASP A 1 105 ? 18.896 -0.088 0.450 1.00 72.25 105 ASP A CA 1
ATOM 842 C C . ASP A 1 105 ? 18.920 0.359 1.923 1.00 72.25 105 ASP A C 1
ATOM 844 O O . ASP A 1 105 ? 17.894 0.517 2.591 1.00 72.25 105 ASP A O 1
ATOM 848 N N . SER A 1 106 ? 20.123 0.515 2.473 1.00 73.06 106 SER A N 1
ATOM 849 C CA . SER A 1 106 ? 20.330 0.839 3.886 1.00 73.06 106 SER A CA 1
ATOM 850 C C . SER A 1 106 ? 19.952 2.279 4.238 1.00 73.06 106 SER A C 1
ATOM 852 O O . SER A 1 106 ? 19.576 2.532 5.386 1.00 73.06 106 SER A O 1
ATOM 854 N N . SER A 1 107 ? 20.000 3.206 3.275 1.00 69.50 107 SER A N 1
ATOM 855 C CA . SER A 1 107 ? 19.620 4.605 3.485 1.00 69.50 107 SER A CA 1
ATOM 856 C C . SER A 1 107 ? 18.123 4.706 3.796 1.00 69.50 107 SER A C 1
ATOM 858 O O . SER A 1 107 ? 17.725 5.318 4.792 1.00 69.50 107 SER A O 1
ATOM 860 N N . ILE A 1 108 ? 17.322 3.966 3.027 1.00 66.00 108 ILE A N 1
ATOM 861 C CA . ILE A 1 108 ? 15.868 3.828 3.141 1.00 66.00 108 ILE A CA 1
ATOM 862 C C . ILE A 1 108 ? 15.476 3.171 4.455 1.00 66.00 108 ILE A C 1
ATOM 864 O O . ILE A 1 108 ? 14.660 3.676 5.229 1.00 66.00 108 ILE A O 1
ATOM 868 N N . ASN A 1 109 ? 16.053 1.996 4.697 1.00 69.94 109 ASN A N 1
ATOM 869 C CA . ASN A 1 109 ? 15.595 1.116 5.759 1.00 69.94 109 ASN A CA 1
ATOM 870 C C . ASN A 1 109 ? 16.020 1.608 7.151 1.00 69.94 109 ASN A C 1
ATOM 872 O O . ASN A 1 109 ? 15.477 1.130 8.141 1.00 69.94 109 ASN A O 1
ATOM 876 N N . SER A 1 110 ? 16.927 2.589 7.240 1.00 72.12 110 SER A N 1
ATOM 877 C CA . SER A 1 110 ? 17.338 3.214 8.507 1.00 72.12 110 SER A CA 1
ATOM 878 C C . SER A 1 110 ? 16.184 3.883 9.269 1.00 72.12 110 SER A C 1
ATOM 880 O O . SER A 1 110 ? 16.229 3.975 10.495 1.00 72.12 110 SER A O 1
ATOM 882 N N . GLN A 1 111 ? 15.145 4.326 8.553 1.00 67.69 111 GLN A N 1
ATOM 883 C CA . GLN A 1 111 ? 13.969 4.993 9.123 1.00 67.69 111 GLN A CA 1
ATOM 884 C C . GLN A 1 111 ? 12.787 4.039 9.339 1.00 67.69 111 GLN A C 1
ATOM 886 O O . GLN A 1 111 ? 11.773 4.428 9.919 1.00 67.69 111 GLN A O 1
ATOM 891 N N . LEU A 1 112 ? 12.906 2.796 8.866 1.00 69.38 112 LEU A N 1
ATOM 892 C CA . LEU A 1 112 ? 11.861 1.786 8.938 1.00 69.38 112 LEU A CA 1
ATOM 893 C C . LEU A 1 112 ? 12.133 0.811 10.073 1.00 69.38 112 LEU A C 1
ATOM 895 O O . LEU A 1 112 ? 13.273 0.509 10.419 1.00 69.38 112 LEU A O 1
ATOM 899 N N . SER A 1 113 ? 11.063 0.233 10.611 1.00 73.62 113 SER A N 1
ATOM 900 C CA . SER A 1 113 ? 11.221 -0.944 11.455 1.00 73.62 113 SER A CA 1
ATOM 901 C C . SER A 1 113 ? 11.753 -2.112 10.603 1.00 73.62 113 SER A C 1
ATOM 903 O O . SER A 1 113 ? 11.198 -2.382 9.533 1.00 73.62 113 SER A O 1
ATOM 905 N N . PRO A 1 114 ? 12.789 -2.849 11.054 1.00 76.19 114 PRO A N 1
ATOM 906 C CA . PRO A 1 114 ? 13.475 -3.870 10.246 1.00 76.19 114 PRO A CA 1
ATOM 907 C C . PRO A 1 114 ? 12.578 -5.055 9.850 1.00 76.19 114 PRO A C 1
ATOM 909 O O . PRO A 1 114 ? 12.907 -5.840 8.950 1.00 76.19 114 PRO A O 1
ATOM 912 N N . ILE A 1 115 ? 11.440 -5.200 10.529 1.00 82.00 115 ILE A N 1
ATOM 913 C CA . ILE A 1 115 ? 10.446 -6.245 10.272 1.00 82.00 115 ILE A CA 1
ATOM 914 C C . ILE A 1 115 ? 9.494 -5.891 9.124 1.00 82.00 115 ILE A C 1
ATOM 916 O O . ILE A 1 115 ? 8.900 -6.799 8.548 1.00 82.00 115 ILE A O 1
ATOM 920 N N . VAL A 1 116 ? 9.352 -4.607 8.780 1.00 78.50 116 VAL A N 1
ATOM 921 C CA . VAL A 1 116 ? 8.502 -4.170 7.667 1.00 78.50 116 VAL A CA 1
ATOM 922 C C . VAL A 1 116 ? 9.243 -4.439 6.360 1.00 78.50 116 VAL A C 1
ATOM 924 O O . VAL A 1 116 ? 10.470 -4.311 6.302 1.00 78.50 116 VAL A O 1
ATOM 927 N N . LYS A 1 117 ? 8.517 -4.861 5.322 1.00 85.50 117 LYS A N 1
ATOM 928 C CA . LYS A 1 117 ? 9.101 -5.187 4.021 1.00 85.50 117 LYS A CA 1
ATOM 929 C C . LYS A 1 117 ? 8.488 -4.340 2.924 1.00 85.50 117 LYS A C 1
ATOM 931 O O . LYS A 1 117 ? 7.275 -4.174 2.880 1.00 85.50 117 LYS A O 1
ATOM 936 N N . TRP A 1 118 ? 9.334 -3.871 2.015 1.00 84.56 118 TRP A N 1
ATOM 937 C CA . TRP A 1 118 ? 8.889 -3.282 0.756 1.00 84.56 118 TRP A CA 1
ATOM 938 C C . TRP A 1 118 ? 8.109 -4.324 -0.016 1.00 84.56 118 TRP A C 1
ATOM 940 O O . TRP A 1 118 ? 8.649 -5.399 -0.274 1.00 84.56 118 TRP A O 1
ATOM 950 N N . ILE A 1 119 ? 6.860 -4.027 -0.368 1.00 87.06 119 ILE A N 1
ATOM 951 C CA . ILE A 1 119 ? 6.060 -4.915 -1.205 1.00 87.06 119 ILE A CA 1
ATOM 952 C C . ILE A 1 119 ? 5.732 -4.294 -2.556 1.00 87.06 119 ILE A C 1
ATOM 954 O O . ILE A 1 119 ? 5.484 -3.095 -2.661 1.00 87.06 119 ILE A O 1
ATOM 958 N N . ILE A 1 120 ? 5.710 -5.148 -3.571 1.00 86.44 120 ILE A N 1
ATOM 959 C CA . ILE A 1 120 ? 5.423 -4.818 -4.966 1.00 86.44 120 ILE A CA 1
ATOM 960 C C . ILE A 1 120 ? 4.482 -5.853 -5.576 1.00 86.44 120 ILE A C 1
ATOM 962 O O . ILE A 1 120 ? 4.304 -6.960 -5.046 1.00 86.44 120 ILE A O 1
ATOM 966 N N . ASP A 1 121 ? 3.917 -5.512 -6.729 1.00 87.69 121 ASP A N 1
ATOM 967 C CA . ASP A 1 121 ? 3.307 -6.501 -7.605 1.00 87.69 121 ASP A CA 1
ATOM 968 C C . ASP A 1 121 ? 4.384 -7.440 -8.211 1.00 87.69 121 ASP A C 1
ATOM 970 O O . ASP A 1 121 ? 5.5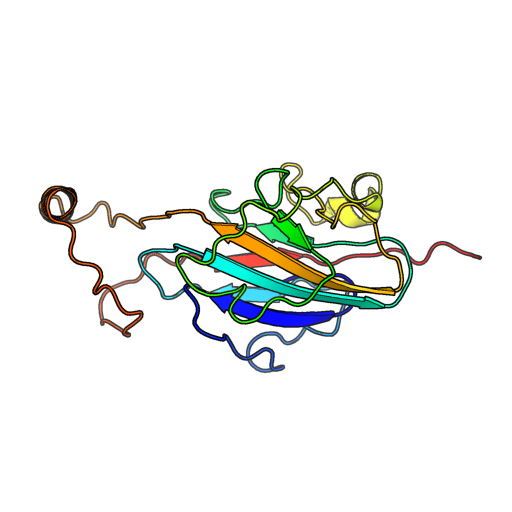83 -7.157 -8.146 1.00 87.69 121 ASP A O 1
ATOM 974 N N . PRO A 1 122 ? 4.004 -8.583 -8.809 1.00 84.94 122 PRO A N 1
ATOM 975 C CA . PRO A 1 122 ? 4.975 -9.523 -9.365 1.00 84.94 122 PRO A CA 1
ATOM 976 C C . PRO A 1 122 ? 5.858 -8.989 -10.492 1.00 84.94 122 PRO A C 1
ATOM 978 O O . PRO A 1 122 ? 6.887 -9.612 -10.763 1.00 84.94 122 PRO A O 1
ATOM 981 N N . THR A 1 123 ? 5.442 -7.922 -11.173 1.00 83.19 123 THR A N 1
ATOM 982 C CA . THR A 1 123 ? 6.159 -7.351 -12.315 1.00 83.19 123 THR A CA 1
ATOM 983 C C . THR A 1 123 ? 7.260 -6.375 -11.914 1.00 83.19 123 THR A C 1
ATOM 985 O O . THR A 1 123 ? 8.119 -6.122 -12.753 1.00 83.19 123 THR A O 1
ATOM 988 N N . ASP A 1 124 ? 7.274 -5.889 -10.662 1.00 78.12 124 ASP A N 1
ATOM 989 C CA . ASP A 1 124 ? 8.164 -4.801 -10.212 1.00 78.12 124 ASP A CA 1
ATOM 990 C C . ASP A 1 124 ? 8.131 -3.634 -11.212 1.00 78.12 124 ASP A C 1
ATOM 992 O O . ASP A 1 124 ? 9.151 -3.214 -11.765 1.00 78.12 124 ASP A O 1
ATOM 996 N N . CYS A 1 125 ? 6.913 -3.210 -11.573 1.00 79.56 125 CYS A N 1
ATOM 997 C CA . CYS A 1 125 ? 6.725 -2.220 -12.624 1.00 79.56 125 CYS A CA 1
ATOM 998 C C . CYS A 1 125 ? 7.468 -0.925 -12.262 1.00 79.56 125 CYS A C 1
ATOM 1000 O O . CYS A 1 125 ? 7.395 -0.494 -11.120 1.00 79.56 125 CYS A O 1
ATOM 1002 N N . LEU A 1 126 ? 8.136 -0.282 -13.228 1.00 77.50 126 LEU A N 1
ATOM 1003 C CA . LEU A 1 126 ? 8.883 0.969 -12.994 1.00 77.50 126 LEU A CA 1
ATOM 1004 C C . LEU A 1 126 ? 8.041 2.237 -13.194 1.00 77.50 126 LEU A C 1
ATOM 1006 O O . LEU A 1 126 ? 8.457 3.329 -12.834 1.00 77.50 126 LEU A O 1
ATOM 1010 N N . ASN A 1 127 ? 6.900 2.129 -13.872 1.00 83.38 127 ASN A N 1
ATOM 1011 C CA . ASN A 1 127 ? 5.990 3.247 -14.105 1.00 83.38 127 ASN A CA 1
ATOM 1012 C C . ASN A 1 127 ? 4.575 2.700 -14.272 1.00 83.38 127 ASN A C 1
ATOM 1014 O O . ASN A 1 127 ? 4.137 2.403 -15.388 1.00 83.38 127 ASN A O 1
ATOM 1018 N N . CYS A 1 128 ? 3.888 2.473 -13.158 1.00 84.88 128 CYS A N 1
ATOM 1019 C CA . CYS A 1 128 ? 2.528 1.971 -13.197 1.00 84.88 128 CYS A CA 1
ATOM 1020 C C . CYS A 1 128 ? 1.730 2.313 -11.943 1.00 84.88 128 CYS A C 1
ATOM 1022 O O . CYS A 1 128 ? 2.256 2.623 -10.876 1.00 84.88 128 CYS A O 1
ATOM 1024 N N . ILE A 1 129 ? 0.412 2.233 -12.090 1.00 88.69 129 ILE A N 1
ATOM 1025 C CA . ILE A 1 129 ? -0.496 2.202 -10.953 1.00 88.69 129 ILE A CA 1
ATOM 1026 C C . ILE A 1 129 ? -0.556 0.766 -10.454 1.00 88.69 129 ILE A C 1
ATOM 1028 O O . ILE A 1 129 ? -0.744 -0.159 -11.243 1.00 88.69 129 ILE A O 1
ATOM 1032 N N . PHE A 1 130 ? -0.466 0.599 -9.142 1.00 89.12 130 PHE A N 1
ATOM 1033 C CA . PHE A 1 130 ? -0.667 -0.692 -8.510 1.00 89.12 130 PHE A CA 1
ATOM 1034 C C . PHE A 1 130 ? -1.653 -0.581 -7.353 1.00 89.12 130 PHE A C 1
ATOM 1036 O O . PHE A 1 130 ? -1.779 0.448 -6.684 1.00 89.12 130 PHE A O 1
ATOM 1043 N N . TYR A 1 131 ? -2.385 -1.665 -7.157 1.00 92.56 131 TYR A N 1
ATOM 1044 C CA . TYR A 1 131 ? -3.454 -1.820 -6.191 1.00 92.56 131 TYR A CA 1
ATOM 1045 C C . TYR A 1 131 ? -3.037 -2.928 -5.241 1.00 92.56 131 TYR A C 1
ATOM 1047 O O . TYR A 1 131 ? -2.771 -4.038 -5.695 1.00 92.56 131 TYR A O 1
ATOM 1055 N N . CYS A 1 132 ? -2.981 -2.646 -3.946 1.00 92.44 132 CYS A N 1
ATOM 1056 C CA . CYS A 1 132 ? -2.651 -3.638 -2.934 1.00 92.44 132 CYS A CA 1
ATOM 1057 C C . CYS A 1 132 ? -3.773 -3.744 -1.908 1.00 92.44 132 CYS A C 1
ATOM 1059 O O . CYS A 1 132 ? -4.286 -2.732 -1.422 1.00 92.44 132 CYS A O 1
ATOM 1061 N N . VAL A 1 133 ? -4.122 -4.979 -1.566 1.00 93.44 133 VAL A N 1
ATOM 1062 C CA . VAL A 1 133 ? -5.151 -5.308 -0.582 1.00 93.44 133 VAL A CA 1
ATOM 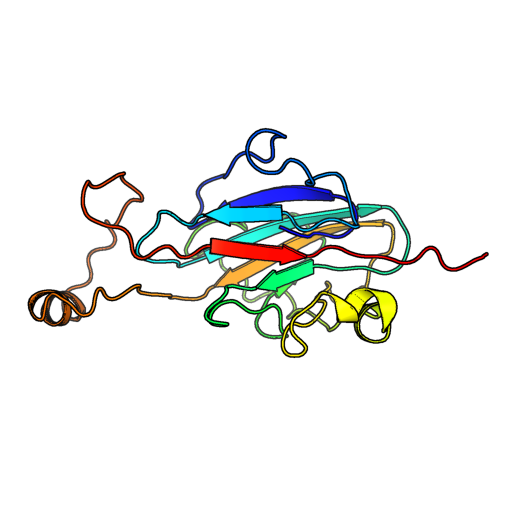1063 C C . VAL A 1 133 ? -4.576 -6.184 0.516 1.00 93.44 133 VAL A C 1
ATOM 1065 O O . VAL A 1 133 ? -3.699 -7.025 0.288 1.00 93.44 133 VAL A O 1
ATOM 1068 N N . ASN A 1 134 ? -5.089 -5.963 1.719 1.00 90.75 134 ASN A N 1
ATOM 1069 C CA . ASN A 1 134 ? -4.875 -6.834 2.853 1.00 90.75 134 ASN A CA 1
ATOM 1070 C C . ASN A 1 134 ? -6.210 -7.128 3.539 1.00 90.75 134 ASN A C 1
ATOM 1072 O O . ASN A 1 134 ? -6.751 -6.275 4.252 1.00 90.75 134 ASN A O 1
ATOM 1076 N N . ASP A 1 135 ? -6.698 -8.347 3.331 1.00 82.94 135 ASP A N 1
ATOM 1077 C CA . ASP A 1 135 ? -7.853 -8.906 4.022 1.00 82.94 135 ASP A CA 1
ATOM 1078 C C . ASP A 1 135 ? -7.415 -9.450 5.385 1.00 82.94 135 ASP A C 1
ATOM 1080 O O . ASP A 1 135 ? -7.163 -10.641 5.571 1.00 82.94 135 ASP A O 1
ATOM 1084 N N . THR A 1 136 ? -7.281 -8.554 6.360 1.00 71.81 136 THR A N 1
ATOM 1085 C CA . THR A 1 136 ? -7.025 -8.931 7.753 1.00 71.81 136 THR A CA 1
ATOM 1086 C C . THR A 1 136 ? -8.257 -8.624 8.588 1.00 71.81 136 THR A C 1
ATOM 1088 O O . THR A 1 136 ? -8.728 -7.491 8.589 1.00 71.81 136 THR A O 1
ATOM 1091 N N . LEU A 1 137 ? -8.733 -9.602 9.365 1.00 63.91 137 LEU A N 1
ATOM 1092 C CA . LEU A 1 137 ? -9.688 -9.358 10.444 1.00 63.91 137 LEU A CA 1
ATOM 1093 C C . LEU A 1 137 ? -8.932 -8.930 11.709 1.00 63.91 137 LEU A C 1
ATOM 1095 O O . LEU A 1 137 ? -8.347 -9.765 12.393 1.00 63.91 137 LEU A O 1
ATOM 1099 N N . ILE A 1 138 ? -8.979 -7.642 12.041 1.00 58.44 138 ILE A N 1
ATOM 1100 C CA . ILE A 1 138 ? -8.439 -7.097 13.294 1.00 58.44 138 ILE A CA 1
ATOM 1101 C C . ILE A 1 138 ? -9.599 -6.651 14.163 1.00 58.44 138 ILE A C 1
ATOM 1103 O O . ILE A 1 138 ? -10.344 -5.760 13.768 1.00 58.44 138 ILE A O 1
ATOM 1107 N N . ILE A 1 139 ? -9.729 -7.216 15.361 1.00 51.50 139 ILE A N 1
ATOM 1108 C CA . ILE A 1 139 ? -10.686 -6.755 16.371 1.00 51.50 139 ILE A CA 1
ATOM 1109 C C . ILE A 1 139 ? -9.896 -6.011 17.446 1.00 51.50 139 ILE A C 1
ATOM 1111 O O . ILE A 1 139 ? -9.134 -6.630 18.187 1.00 51.50 139 ILE A O 1
ATOM 1115 N N . SER A 1 140 ? -10.086 -4.694 17.579 1.00 44.78 140 SER A N 1
ATOM 1116 C CA . SER A 1 140 ? -9.573 -3.979 18.747 1.00 44.78 140 SER A CA 1
ATOM 1117 C C . SER A 1 140 ? -10.453 -4.315 19.955 1.00 44.78 140 SER A C 1
ATOM 1119 O O . SER A 1 140 ? -11.547 -3.762 20.110 1.00 44.78 140 SER A O 1
ATOM 1121 N N . VAL A 1 141 ? -10.014 -5.243 20.805 1.00 36.78 141 VAL A N 1
ATOM 1122 C CA . VAL A 1 141 ? -10.698 -5.541 22.070 1.00 36.78 141 VAL A CA 1
ATOM 1123 C C . VAL A 1 141 ? -10.227 -4.536 23.119 1.00 36.78 141 VAL A C 1
ATOM 1125 O O . VAL A 1 141 ? -9.049 -4.481 23.464 1.00 36.78 141 VAL A O 1
ATOM 1128 N N . GLN A 1 142 ? -11.148 -3.723 23.637 1.00 35.47 142 GLN A N 1
ATOM 1129 C CA . GLN A 1 142 ? -10.890 -2.917 24.829 1.00 35.47 142 GLN A CA 1
ATOM 1130 C C . GLN A 1 142 ? -10.838 -3.870 26.029 1.00 35.47 142 GLN A C 1
ATOM 1132 O O . GLN A 1 142 ? -11.857 -4.446 26.399 1.00 35.47 142 GLN A O 1
ATOM 1137 N N . VAL A 1 143 ? -9.669 -4.037 26.651 1.00 33.91 143 VAL A N 1
ATOM 1138 C CA . VAL A 1 143 ? -9.443 -4.971 27.780 1.00 33.91 143 VAL A CA 1
ATOM 1139 C C . VAL A 1 143 ? -10.159 -4.529 29.078 1.00 33.91 143 VAL A C 1
ATOM 1141 O O . VAL A 1 143 ? -10.010 -5.144 30.126 1.00 33.91 143 VAL A O 1
ATOM 1144 N N . ASN A 1 144 ? -11.011 -3.502 29.019 1.00 35.62 144 ASN A N 1
ATOM 1145 C CA . ASN A 1 144 ? -11.691 -2.942 30.187 1.00 35.62 144 ASN A CA 1
ATOM 1146 C C . ASN A 1 144 ? -13.142 -3.430 30.358 1.00 35.62 144 ASN A C 1
ATOM 1148 O O . ASN A 1 144 ? -13.772 -3.067 31.348 1.00 35.62 144 ASN A O 1
ATOM 1152 N N . ASP A 1 145 ? -13.690 -4.232 29.434 1.00 38.50 145 ASP A N 1
ATOM 1153 C CA . ASP A 1 145 ? -15.079 -4.705 29.529 1.00 38.50 145 ASP A CA 1
ATOM 1154 C C . ASP A 1 145 ? -15.214 -6.198 29.185 1.00 38.50 145 ASP A C 1
ATOM 1156 O O . ASP A 1 145 ? -15.301 -6.605 28.025 1.00 38.50 145 ASP A O 1
ATOM 1160 N N . ILE A 1 146 ? -15.266 -7.032 30.229 1.00 35.44 146 ILE A N 1
ATOM 1161 C CA . ILE A 1 146 ? -15.434 -8.496 30.160 1.00 35.44 146 ILE A CA 1
ATOM 1162 C C . ILE A 1 146 ? -16.739 -8.884 29.428 1.00 35.44 146 ILE A C 1
ATOM 1164 O O . ILE A 1 146 ? -16.862 -9.999 28.922 1.00 35.44 146 ILE A O 1
ATOM 1168 N N . ARG A 1 147 ? -17.704 -7.962 29.283 1.00 36.06 147 ARG A N 1
ATOM 1169 C CA . ARG A 1 147 ? -18.956 -8.208 28.549 1.00 36.06 147 ARG A CA 1
ATOM 1170 C C . ARG A 1 147 ? -18.771 -8.241 27.029 1.00 36.06 147 ARG A C 1
ATOM 1172 O O . ARG A 1 147 ? -19.556 -8.901 26.350 1.00 36.06 147 ARG A O 1
ATOM 1179 N N . ALA A 1 148 ? -17.724 -7.611 26.486 1.00 34.44 148 ALA A N 1
ATOM 1180 C CA . ALA A 1 148 ? -17.441 -7.628 25.047 1.00 34.44 148 ALA A CA 1
ATOM 1181 C C . ALA A 1 148 ? -17.010 -9.017 24.537 1.00 34.44 148 ALA A C 1
ATOM 1183 O O . ALA A 1 148 ? -17.217 -9.329 23.364 1.00 34.44 148 ALA A O 1
ATOM 1184 N N . LEU A 1 149 ? -16.491 -9.877 25.426 1.00 31.30 149 LEU A N 1
ATOM 1185 C CA . LEU A 1 149 ? -16.108 -11.255 25.101 1.00 31.30 149 LEU A CA 1
ATOM 1186 C C . LEU A 1 149 ? -17.315 -12.114 24.669 1.00 31.30 149 LEU A C 1
ATOM 1188 O O . LEU A 1 149 ? -17.159 -13.066 23.911 1.00 31.30 149 LEU A O 1
ATOM 1192 N N . VAL A 1 150 ? -18.530 -11.769 25.116 1.00 28.44 150 VAL A N 1
ATOM 1193 C CA . VAL A 1 150 ? -19.752 -12.559 24.869 1.00 28.44 150 VAL A CA 1
ATOM 1194 C C . VAL A 1 150 ? -20.394 -12.238 23.510 1.00 28.44 150 VAL A C 1
ATOM 1196 O O . VAL A 1 150 ? -21.058 -13.093 22.926 1.00 28.44 150 VAL A O 1
ATOM 1199 N N . CYS A 1 151 ? -20.133 -11.062 22.928 1.00 29.20 151 CYS A N 1
ATOM 1200 C CA . CYS A 1 151 ? -20.628 -10.725 21.584 1.00 29.20 151 CYS A CA 1
ATOM 1201 C C . CYS A 1 151 ? -19.912 -11.482 20.449 1.00 29.20 151 CYS A C 1
ATOM 1203 O O . CYS A 1 151 ? -20.404 -11.478 19.323 1.00 29.20 151 CYS A O 1
ATOM 1205 N N . MET A 1 152 ? -18.796 -12.173 20.726 1.00 34.62 152 MET A N 1
ATOM 1206 C CA . MET A 1 152 ? -18.068 -12.989 19.739 1.00 34.62 152 MET A CA 1
ATOM 1207 C C . MET A 1 152 ? -18.901 -14.139 19.141 1.00 34.62 152 MET A C 1
ATOM 1209 O O . MET A 1 152 ? -18.553 -14.642 18.076 1.00 34.62 152 MET A O 1
ATOM 1213 N N . ALA A 1 153 ? -19.988 -14.562 19.795 1.00 29.25 153 ALA A N 1
ATOM 1214 C CA . ALA A 1 153 ? -20.738 -15.762 19.413 1.00 29.25 153 ALA A CA 1
ATOM 1215 C C . ALA A 1 153 ? -21.945 -15.520 18.482 1.00 29.25 153 ALA A C 1
ATOM 1217 O O . ALA A 1 153 ? -22.566 -16.486 18.043 1.00 29.25 153 ALA A O 1
ATOM 1218 N N . LEU A 1 154 ? -22.311 -14.271 18.167 1.00 30.75 154 LEU A N 1
ATOM 1219 C CA . LEU A 1 154 ? -23.537 -13.972 17.412 1.00 30.75 154 LEU A CA 1
ATOM 1220 C C . LEU A 1 154 ? -23.259 -12.970 16.283 1.00 30.75 154 LEU A C 1
ATOM 1222 O O . LEU A 1 154 ? -23.417 -11.761 16.428 1.00 30.75 154 LEU A O 1
ATOM 1226 N N . PHE A 1 155 ? -22.834 -13.494 15.132 1.00 36.53 155 PHE A N 1
ATOM 1227 C CA . PHE A 1 155 ? -22.622 -12.737 13.898 1.00 36.53 155 PHE A CA 1
ATOM 1228 C C . PHE A 1 155 ? -23.912 -12.032 13.426 1.00 36.53 155 PHE A C 1
ATOM 1230 O O . PHE A 1 155 ? -24.845 -12.676 12.947 1.00 36.53 155 PHE A O 1
ATOM 1237 N N . LYS A 1 156 ? -23.917 -10.693 13.450 1.00 28.72 156 LYS A N 1
ATOM 1238 C CA . LYS A 1 156 ? -24.645 -9.850 12.485 1.00 28.72 156 LYS A CA 1
ATOM 1239 C C . LYS A 1 156 ? -23.686 -8.790 11.914 1.00 28.72 156 LYS A C 1
ATOM 1241 O O . LYS A 1 156 ? -22.967 -8.163 12.689 1.00 28.72 156 LYS A O 1
ATOM 1246 N N . PRO A 1 157 ? -23.639 -8.584 10.585 1.00 35.41 157 PRO A N 1
ATOM 1247 C CA . PRO A 1 157 ? -22.630 -7.763 9.915 1.00 35.41 157 PRO A CA 1
ATOM 1248 C C . PRO A 1 157 ? -23.023 -6.276 9.873 1.00 35.41 157 PRO A C 1
ATOM 1250 O O . PRO A 1 157 ? -23.128 -5.690 8.801 1.00 35.41 157 PRO A O 1
ATOM 1253 N N . GLU A 1 158 ? -23.251 -5.657 11.031 1.00 34.22 158 GLU A N 1
ATOM 1254 C CA . GLU A 1 158 ? -23.621 -4.236 11.120 1.00 34.22 158 GLU A CA 1
ATOM 1255 C C . GLU A 1 158 ? -22.762 -3.509 12.164 1.00 34.22 158 GLU A C 1
ATOM 1257 O O . GLU A 1 158 ? -23.251 -2.952 13.141 1.00 34.22 158 GLU A O 1
ATOM 1262 N N . CYS A 1 159 ? -21.443 -3.503 11.968 1.00 33.06 159 CYS A N 1
ATOM 1263 C CA . CYS A 1 159 ? -20.558 -2.569 12.663 1.00 33.06 159 CYS A CA 1
ATOM 1264 C C . CYS A 1 159 ? -20.051 -1.534 11.656 1.00 33.06 159 CYS A C 1
ATOM 1266 O O . CYS A 1 159 ? -19.004 -1.697 11.034 1.00 33.06 159 CYS A O 1
ATOM 1268 N N . PHE A 1 160 ? -20.839 -0.474 11.473 1.00 33.72 160 PHE A N 1
ATOM 1269 C CA . PHE A 1 160 ? -20.440 0.702 10.706 1.00 33.72 160 PHE A CA 1
ATOM 1270 C C . PHE A 1 160 ? -19.412 1.530 11.483 1.00 33.72 160 PHE A C 1
ATOM 1272 O O . PHE A 1 160 ? -19.474 1.640 12.709 1.00 33.72 160 PHE A O 1
ATOM 1279 N N . CYS A 1 161 ? -18.486 2.153 10.753 1.00 35.66 161 CYS A N 1
ATOM 1280 C CA . CYS A 1 161 ? -17.584 3.174 11.277 1.00 35.66 161 CYS A CA 1
ATOM 1281 C C . CYS A 1 161 ? -18.399 4.436 11.612 1.00 35.66 161 CYS A C 1
ATOM 1283 O O . CYS A 1 161 ? -18.452 5.374 10.824 1.00 35.66 161 CYS A O 1
ATOM 1285 N N . LEU A 1 162 ? -19.092 4.437 12.751 1.00 33.31 162 LEU A N 1
ATOM 1286 C CA . LEU A 1 162 ? -19.741 5.621 13.310 1.00 33.31 162 LEU A CA 1
ATOM 1287 C C . LEU A 1 162 ? -18.877 6.205 14.436 1.00 33.31 162 LEU A C 1
ATOM 1289 O O . LEU A 1 162 ? -18.247 5.447 15.180 1.00 33.31 162 LEU A O 1
ATOM 1293 N N . PRO A 1 163 ? -18.853 7.538 14.604 1.00 33.94 163 PRO A N 1
ATOM 1294 C CA . PRO A 1 163 ? -18.095 8.178 15.667 1.00 33.94 163 PRO A CA 1
ATOM 1295 C C . PRO A 1 163 ? -18.831 7.975 17.000 1.00 33.94 163 PR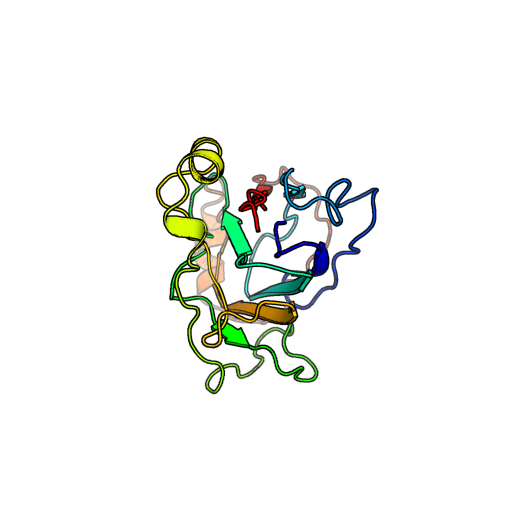O A C 1
ATOM 1297 O O . PRO A 1 163 ? -19.692 8.769 17.368 1.00 33.94 163 PRO A O 1
ATOM 1300 N N . SER A 1 164 ? -18.538 6.894 17.731 1.00 37.16 164 SER A N 1
ATOM 1301 C CA . SER A 1 164 ? -19.071 6.706 19.087 1.00 37.16 164 SER A CA 1
ATOM 1302 C C . SER A 1 164 ? -18.118 7.291 20.127 1.00 37.16 164 SER A C 1
ATOM 1304 O O . SER A 1 164 ? -16.960 6.884 20.216 1.00 37.16 164 SER A O 1
ATOM 1306 N N . ILE A 1 165 ? -18.653 8.200 20.934 1.00 40.75 165 ILE A N 1
ATOM 1307 C CA . ILE A 1 165 ? -18.054 8.837 22.106 1.00 40.75 165 ILE A CA 1
ATOM 1308 C C . ILE A 1 165 ? -17.643 7.759 23.126 1.00 40.75 165 ILE A C 1
ATOM 1310 O O . ILE A 1 165 ? -18.483 7.027 23.641 1.00 40.75 165 ILE A O 1
ATOM 1314 N N . GLY A 1 166 ? -16.345 7.648 23.399 1.00 39.03 166 GLY A N 1
ATOM 1315 C CA . GLY A 1 166 ? -15.758 6.723 24.374 1.00 39.03 166 GLY A CA 1
ATOM 1316 C C . GLY A 1 166 ? -14.299 6.465 24.013 1.00 39.03 166 GLY A C 1
ATOM 1317 O O . GLY A 1 166 ? -14.025 6.182 22.850 1.00 39.03 166 GLY A O 1
ATOM 1318 N N . LEU A 1 167 ? -13.375 6.646 24.969 1.00 39.50 167 LEU A N 1
ATOM 1319 C CA . LEU A 1 167 ? -11.925 6.732 24.727 1.00 39.50 167 LEU A CA 1
ATOM 1320 C C . LEU A 1 167 ? -11.427 5.687 23.700 1.00 39.50 167 LEU A C 1
ATOM 1322 O O . LEU A 1 167 ? -11.406 4.489 24.002 1.00 39.50 167 LEU A O 1
ATOM 1326 N N . PRO A 1 168 ? -11.015 6.116 22.493 1.00 39.25 168 PRO A N 1
ATOM 1327 C CA . PRO A 1 168 ? -10.520 5.197 21.485 1.00 39.25 168 PRO A CA 1
ATOM 1328 C C . PRO A 1 168 ? -9.132 4.703 21.898 1.00 39.25 168 PRO A C 1
ATOM 1330 O O . PRO A 1 168 ? -8.235 5.499 22.173 1.00 39.25 168 PRO A O 1
ATOM 1333 N N . LEU A 1 169 ? -8.938 3.383 21.898 1.00 41.03 169 LEU A N 1
ATOM 1334 C CA . LEU A 1 169 ? -7.596 2.841 21.705 1.00 41.03 169 LEU A CA 1
ATOM 1335 C C . LEU A 1 169 ? -7.172 3.268 20.298 1.00 41.03 169 LEU A C 1
ATOM 1337 O O . LEU A 1 169 ? -7.831 2.936 19.312 1.00 41.03 169 LEU A O 1
ATOM 1341 N N . LEU A 1 170 ? -6.143 4.109 20.245 1.00 42.12 170 LEU A N 1
ATOM 1342 C CA . LEU A 1 170 ? -5.654 4.750 19.033 1.00 42.12 170 LEU A CA 1
ATOM 1343 C C . LEU A 1 170 ? -4.801 3.752 18.247 1.00 42.12 170 LEU A C 1
ATOM 1345 O O . LEU A 1 170 ? -3.685 3.443 18.659 1.00 42.12 170 LEU A O 1
ATOM 1349 N N . PHE A 1 171 ? -5.285 3.302 17.093 1.00 47.91 171 PHE A N 1
ATOM 1350 C CA . PHE A 1 171 ? -4.437 2.636 16.107 1.00 47.91 171 PHE A CA 1
ATOM 1351 C C . PHE A 1 171 ? -4.048 3.672 15.055 1.00 47.91 171 PHE A C 1
ATOM 1353 O O . PHE A 1 171 ? -4.843 4.064 14.201 1.00 47.91 171 PHE A O 1
ATOM 1360 N N . CYS A 1 172 ? -2.825 4.183 15.144 1.00 44.66 172 CYS A N 1
ATOM 1361 C CA . CYS A 1 172 ? -2.233 4.941 14.048 1.00 44.66 172 CYS A CA 1
ATOM 1362 C C . CYS A 1 172 ? -1.703 3.931 13.029 1.00 44.66 172 CYS A C 1
ATOM 1364 O O . CYS A 1 172 ? -0.976 3.028 13.412 1.00 44.66 172 CYS A O 1
ATOM 1366 N N . ILE A 1 173 ? -2.030 4.056 11.750 1.00 51.69 173 ILE A N 1
ATOM 1367 C CA . ILE A 1 173 ? -1.248 3.403 10.703 1.00 51.69 173 ILE A CA 1
ATOM 1368 C C . ILE A 1 173 ? -0.188 4.407 10.256 1.00 51.69 173 ILE A C 1
ATOM 1370 O O . ILE A 1 173 ? -0.523 5.488 9.761 1.00 51.69 173 ILE A O 1
ATOM 1374 N N . THR A 1 174 ? 1.080 4.040 10.418 1.00 47.69 174 THR A N 1
ATOM 1375 C CA . THR A 1 174 ? 2.232 4.810 9.939 1.00 47.69 174 THR A CA 1
ATOM 1376 C C . THR A 1 174 ? 2.844 4.096 8.752 1.00 47.69 174 THR A C 1
ATOM 1378 O O . THR A 1 174 ? 2.972 2.873 8.721 1.00 47.69 174 THR A O 1
ATOM 1381 N N . ILE A 1 175 ? 3.168 4.838 7.709 1.00 47.25 175 ILE A N 1
ATOM 1382 C CA . ILE A 1 175 ? 3.410 4.218 6.418 1.00 47.25 175 ILE A CA 1
ATOM 1383 C C . ILE A 1 175 ? 4.456 5.060 5.708 1.00 47.25 175 ILE A C 1
ATOM 1385 O O . ILE A 1 175 ? 4.336 6.283 5.700 1.00 47.25 175 ILE A O 1
ATOM 1389 N N . PHE A 1 176 ? 5.476 4.409 5.166 1.00 39.75 176 PHE A N 1
ATOM 1390 C CA . PHE A 1 176 ? 6.764 5.034 4.874 1.00 39.75 176 PHE A CA 1
ATOM 1391 C C . PHE A 1 176 ? 7.267 4.825 3.451 1.00 39.75 176 PHE A C 1
ATOM 1393 O O . PHE A 1 176 ? 7.454 3.690 3.032 1.00 39.75 176 PHE A O 1
ATOM 1400 N N . THR A 1 177 ? 7.399 5.889 2.663 1.00 35.44 177 THR A N 1
ATOM 1401 C CA . THR A 1 177 ? 7.791 5.799 1.240 1.00 35.44 177 THR A CA 1
ATOM 1402 C C . THR A 1 177 ? 9.242 6.204 1.140 1.00 35.44 177 THR A C 1
ATOM 1404 O O . THR A 1 177 ? 9.685 7.022 1.946 1.00 35.44 177 THR A O 1
ATOM 1407 N N . TYR A 1 178 ? 9.989 5.636 0.192 1.00 35.56 178 TYR A N 1
ATOM 1408 C CA . TYR A 1 178 ? 11.370 6.009 -0.063 1.00 35.56 178 TYR A CA 1
ATOM 1409 C C . TYR A 1 178 ? 11.844 5.484 -1.429 1.00 35.56 178 TYR A C 1
ATOM 1411 O O . TYR A 1 178 ? 11.549 4.341 -1.770 1.00 35.56 178 TYR A O 1
ATOM 1419 N N . PHE A 1 179 ? 12.651 6.274 -2.148 1.00 39.66 179 PHE A N 1
ATOM 1420 C CA . PHE A 1 179 ? 13.587 5.819 -3.169 1.00 39.66 179 PHE A CA 1
ATOM 1421 C C . PHE A 1 179 ? 14.817 6.736 -3.335 1.00 39.66 179 PHE A C 1
ATOM 1423 O O . PHE A 1 179 ? 14.687 7.942 -3.522 1.00 39.66 179 PHE A O 1
ATOM 1430 N N . GLU A 1 180 ? 16.028 6.175 -3.325 1.00 30.53 180 GLU A N 1
ATOM 1431 C CA . GLU A 1 180 ? 17.258 6.915 -3.634 1.00 30.53 180 GLU A CA 1
ATOM 1432 C C . GLU A 1 180 ? 17.443 7.066 -5.159 1.00 30.53 180 GLU A C 1
ATOM 1434 O O . GLU A 1 180 ? 17.261 6.129 -5.935 1.00 30.53 180 GLU A O 1
ATOM 1439 N N . LYS A 1 181 ? 17.836 8.256 -5.624 1.00 29.52 181 LYS A N 1
ATOM 1440 C CA . LYS A 1 181 ? 18.175 8.506 -7.032 1.00 29.52 181 LYS A CA 1
ATOM 1441 C C . LYS A 1 181 ? 19.449 7.731 -7.395 1.00 29.52 181 LYS A C 1
ATOM 1443 O O . LYS A 1 181 ? 20.544 8.238 -7.163 1.00 29.52 181 LYS A O 1
ATOM 1448 N N . MET A 1 182 ? 19.335 6.545 -7.998 1.00 27.34 182 MET A N 1
ATOM 1449 C CA . MET A 1 182 ? 20.513 5.899 -8.587 1.00 27.34 182 MET A CA 1
ATOM 1450 C C . MET A 1 182 ? 21.011 6.745 -9.774 1.00 27.34 182 MET A C 1
ATOM 1452 O O . MET A 1 182 ? 20.200 7.130 -10.625 1.00 27.34 182 MET A O 1
ATOM 1456 N N . PRO A 1 183 ? 22.309 7.095 -9.829 1.00 28.30 183 PRO A N 1
ATOM 1457 C CA . PRO A 1 183 ? 22.864 7.814 -10.966 1.00 28.30 183 PRO A CA 1
ATOM 1458 C C . PRO A 1 183 ? 22.743 6.962 -12.237 1.00 28.30 183 PRO A C 1
ATOM 1460 O O . PRO A 1 183 ? 22.836 5.736 -12.180 1.00 28.30 183 PRO A O 1
ATOM 1463 N N . ALA A 1 184 ? 22.481 7.652 -13.350 1.00 36.12 184 ALA A N 1
ATOM 1464 C CA . ALA A 1 184 ? 22.387 7.086 -14.694 1.00 36.12 184 ALA A CA 1
ATOM 1465 C C . ALA A 1 184 ? 23.688 6.409 -15.147 1.00 36.12 184 ALA A C 1
ATOM 1467 O O . ALA A 1 184 ? 24.771 6.872 -14.716 1.00 36.12 184 ALA A O 1
#

Foldseek 3Di:
DAFAQAFDWKDWQLDTDDPDCVQAVCRRPQFDKGKHKDLAQKTFKIKTKHWQAFDFWAWFKAWPVRPDADDQQKFKDQDDDPSCRHRPDPCVVTHGWDFTPCLPDPVQCVPPDNPHTGTDGPVSDNGGMMMMMDRDIDGNDDPPDPVVVVCVPDDDPDRDSDNDDDDDPITMIIIGGDDDDDDD

Radius of gyration: 16.89 Å; chains: 1; bounding box: 48×34×45 Å

pLDDT: mean 70.82, std 22.3, range [27.34, 95.75]